Protein AF-A0A1C4YDF5-F1 (afdb_monomer)

Structure (mmCIF, N/CA/C/O backbone):
data_AF-A0A1C4YDF5-F1
#
_entry.id   AF-A0A1C4YDF5-F1
#
loop_
_atom_site.group_PDB
_atom_site.id
_atom_site.type_symbol
_atom_site.label_atom_id
_atom_site.label_alt_id
_atom_site.label_comp_id
_atom_site.label_asym_id
_atom_site.label_entity_id
_atom_site.label_seq_id
_atom_site.pdbx_PDB_ins_code
_atom_site.Cartn_x
_atom_site.Cartn_y
_atom_site.Cartn_z
_atom_site.occupancy
_atom_site.B_iso_or_equiv
_atom_site.auth_seq_id
_atom_site.auth_comp_id
_atom_site.auth_asym_id
_atom_site.auth_atom_id
_atom_site.pdbx_PDB_model_num
ATOM 1 N N . MET A 1 1 ? 29.607 13.041 -33.790 1.00 23.67 1 MET A N 1
ATOM 2 C CA . MET A 1 1 ? 29.454 12.129 -32.638 1.00 23.67 1 MET A CA 1
ATOM 3 C C . MET A 1 1 ? 28.763 12.939 -31.550 1.00 23.67 1 MET A C 1
ATOM 5 O O . MET A 1 1 ? 29.428 13.626 -30.790 1.00 23.67 1 MET A O 1
ATOM 9 N N . LEU A 1 2 ? 27.432 13.023 -31.622 1.00 21.39 2 LEU A N 1
ATOM 10 C CA . LEU A 1 2 ? 26.616 13.839 -30.722 1.00 21.39 2 LEU A CA 1
ATOM 11 C C . LEU A 1 2 ? 26.157 12.954 -29.564 1.00 21.39 2 LEU A C 1
ATOM 13 O O . LEU A 1 2 ? 25.628 11.868 -29.788 1.00 21.39 2 LEU A O 1
ATOM 17 N N . PHE A 1 3 ? 26.431 13.405 -28.345 1.00 20.92 3 PHE A N 1
ATOM 18 C CA . PHE A 1 3 ? 26.026 12.752 -27.109 1.00 20.92 3 PHE A CA 1
ATOM 19 C C . PHE A 1 3 ? 24.496 12.752 -27.009 1.00 20.92 3 PHE A C 1
ATOM 21 O O . PHE A 1 3 ? 23.880 13.784 -26.763 1.00 20.92 3 PHE A O 1
ATOM 28 N N . ILE A 1 4 ? 23.891 11.581 -27.201 1.00 26.41 4 ILE A N 1
ATOM 29 C CA . ILE A 1 4 ? 22.473 11.313 -26.945 1.00 26.41 4 ILE A CA 1
ATOM 30 C C . ILE A 1 4 ? 22.330 11.129 -25.428 1.00 26.41 4 ILE A C 1
ATOM 32 O O . ILE A 1 4 ? 22.376 10.014 -24.916 1.00 26.41 4 ILE A O 1
ATOM 36 N N . ALA A 1 5 ? 22.284 12.237 -24.690 1.00 25.72 5 ALA A N 1
ATOM 37 C CA . ALA A 1 5 ? 22.152 12.237 -23.230 1.00 25.72 5 ALA A CA 1
ATOM 38 C C . ALA A 1 5 ? 20.759 12.673 -22.738 1.00 25.72 5 ALA A C 1
ATOM 40 O O . ALA A 1 5 ? 20.496 12.599 -21.543 1.00 25.72 5 ALA A O 1
ATOM 41 N N . GLU A 1 6 ? 19.841 13.064 -23.626 1.00 30.70 6 GLU A N 1
ATOM 42 C CA . GLU A 1 6 ? 18.557 13.671 -23.231 1.00 30.70 6 GLU A CA 1
ATOM 43 C C . GLU A 1 6 ? 17.321 12.965 -23.808 1.00 30.70 6 GLU A C 1
ATOM 45 O O . GLU A 1 6 ? 16.251 13.552 -23.923 1.00 30.70 6 GLU A O 1
ATOM 50 N N . ASP A 1 7 ? 17.420 11.662 -24.072 1.00 34.47 7 ASP A N 1
ATOM 51 C CA . ASP A 1 7 ? 16.287 10.798 -24.456 1.00 34.47 7 ASP A CA 1
ATOM 52 C C . ASP A 1 7 ? 15.447 10.341 -23.232 1.00 34.47 7 ASP A C 1
ATOM 54 O O . ASP A 1 7 ? 14.872 9.255 -23.188 1.00 34.47 7 ASP A O 1
ATOM 58 N N . LYS A 1 8 ? 15.452 11.147 -22.157 1.00 38.28 8 LYS A N 1
ATOM 59 C CA . LYS A 1 8 ? 14.934 10.802 -20.816 1.00 38.28 8 LYS A CA 1
ATOM 60 C C . LYS A 1 8 ? 13.944 11.815 -20.236 1.00 38.28 8 LYS A C 1
ATOM 62 O O . LYS A 1 8 ? 13.598 11.718 -19.060 1.00 38.28 8 LYS A O 1
ATOM 67 N N . ALA A 1 9 ? 13.470 12.780 -21.018 1.00 39.50 9 ALA A N 1
ATOM 68 C CA . ALA A 1 9 ? 12.434 13.700 -20.556 1.00 39.50 9 ALA A CA 1
ATOM 69 C C . ALA A 1 9 ? 11.047 13.032 -20.634 1.00 39.50 9 ALA A C 1
ATOM 71 O O . ALA A 1 9 ? 10.232 13.333 -21.502 1.00 39.50 9 ALA A O 1
ATOM 72 N N . THR A 1 10 ? 10.770 12.091 -19.731 1.00 38.81 10 THR A N 1
ATOM 73 C CA . THR A 1 10 ? 9.391 11.702 -19.408 1.00 38.81 10 THR A CA 1
ATOM 74 C C . THR A 1 10 ? 8.767 12.821 -18.583 1.00 38.81 10 THR A C 1
ATOM 76 O O . THR A 1 10 ? 9.170 13.036 -17.438 1.00 38.81 10 THR A O 1
ATOM 79 N N . TYR A 1 11 ? 7.802 13.545 -19.152 1.00 45.03 11 TYR A N 1
ATOM 80 C CA . TYR A 1 11 ? 7.048 14.553 -18.408 1.00 45.03 11 TYR A CA 1
ATOM 81 C C . TYR A 1 11 ? 6.117 13.881 -17.386 1.00 45.03 11 TYR A C 1
ATOM 83 O O . TYR A 1 11 ? 5.559 12.813 -17.675 1.00 45.03 11 TYR A O 1
ATOM 91 N N . PRO A 1 12 ? 5.919 14.474 -16.194 1.00 37.88 12 PRO A N 1
ATOM 92 C CA . PRO A 1 12 ? 5.052 13.900 -15.171 1.00 37.88 12 PRO A CA 1
ATOM 93 C C . PRO A 1 12 ? 3.632 13.705 -15.724 1.00 37.88 12 PRO A C 1
ATOM 95 O O . PRO A 1 12 ? 2.969 14.665 -16.099 1.00 37.88 12 PRO A O 1
ATOM 98 N N . GLY A 1 13 ? 3.168 12.454 -15.800 1.00 44.38 13 GLY A N 1
ATOM 99 C CA . GLY A 1 13 ? 1.798 12.120 -16.210 1.00 44.38 13 GLY A CA 1
ATOM 100 C C . GLY A 1 13 ? 1.552 11.881 -17.708 1.00 44.38 13 GLY A C 1
ATOM 101 O O . GLY A 1 13 ? 0.396 11.652 -18.071 1.00 44.38 13 GLY A O 1
ATOM 102 N N . GLY A 1 14 ? 2.587 11.893 -18.563 1.00 44.84 14 GLY A N 1
ATOM 103 C CA . GLY A 1 14 ? 2.447 11.594 -20.003 1.00 44.84 14 GLY A CA 1
ATOM 104 C C . GLY A 1 14 ? 1.709 12.680 -20.798 1.00 44.84 14 GLY A C 1
ATOM 105 O O . GLY A 1 14 ? 1.047 12.401 -21.799 1.00 44.84 14 GLY A O 1
ATOM 106 N N . GLN A 1 15 ? 1.756 13.921 -20.313 1.00 45.47 15 GLN A N 1
ATOM 107 C CA . GLN A 1 15 ? 1.125 15.069 -20.953 1.00 45.47 15 GLN A CA 1
ATOM 108 C C . GLN A 1 15 ? 2.183 15.840 -21.751 1.00 45.47 15 GLN A C 1
ATOM 110 O O . GLN A 1 15 ? 3.243 16.170 -21.219 1.00 45.47 15 GLN A O 1
ATOM 115 N N . ILE A 1 16 ? 1.909 16.103 -23.032 1.00 50.12 16 ILE A N 1
ATOM 116 C CA . ILE A 1 16 ? 2.731 17.012 -23.842 1.00 50.12 16 ILE A CA 1
ATOM 117 C C . ILE A 1 16 ? 2.597 18.414 -23.213 1.00 50.12 16 ILE A C 1
ATOM 119 O O . ILE A 1 16 ? 1.468 18.794 -22.887 1.00 50.12 16 ILE A O 1
ATOM 123 N N . PRO A 1 17 ? 3.694 19.170 -23.000 1.00 47.12 17 PRO A N 1
ATOM 124 C CA . PRO A 1 17 ? 3.621 20.543 -22.489 1.00 47.12 17 PRO A CA 1
ATOM 125 C C . PRO A 1 17 ? 2.666 21.386 -23.335 1.00 47.12 17 PRO A C 1
ATOM 127 O O . PRO A 1 17 ? 2.652 21.203 -24.547 1.00 47.12 17 PRO A O 1
ATOM 130 N N . ASN A 1 18 ? 1.887 22.291 -22.732 1.00 46.28 18 ASN A N 1
ATOM 131 C CA . ASN A 1 18 ? 0.975 23.152 -23.491 1.00 46.28 18 ASN A CA 1
ATOM 132 C C . ASN A 1 18 ? 1.777 24.040 -24.459 1.00 46.28 18 ASN A C 1
ATOM 134 O O . ASN A 1 18 ? 2.458 24.964 -24.019 1.00 46.28 18 ASN A O 1
ATOM 138 N N . LEU A 1 19 ? 1.714 23.748 -25.761 1.00 48.97 19 LEU A N 1
ATOM 139 C CA . LEU A 1 19 ? 2.501 24.441 -26.785 1.00 48.97 19 LEU A CA 1
ATOM 140 C C . LEU A 1 19 ? 1.848 25.753 -27.249 1.00 48.97 19 LEU A C 1
ATOM 142 O O . LEU A 1 19 ? 2.475 26.488 -28.005 1.00 48.97 19 LEU A O 1
ATOM 146 N N . GLU A 1 20 ? 0.616 26.054 -26.814 1.00 40.94 20 GLU A N 1
ATOM 147 C CA . GLU A 1 20 ? -0.044 27.347 -27.078 1.00 40.94 20 GLU A CA 1
ATOM 148 C C . GLU A 1 20 ? 0.524 28.492 -26.220 1.00 40.94 20 GLU A C 1
ATOM 150 O O . GLU A 1 20 ? 0.539 29.631 -26.680 1.00 40.94 20 GLU A O 1
ATOM 155 N N . ASP A 1 21 ? 1.019 28.205 -25.009 1.00 39.25 21 ASP A N 1
ATOM 156 C CA . ASP A 1 21 ? 1.437 29.231 -24.034 1.00 39.25 21 ASP A CA 1
ATOM 157 C C . ASP A 1 21 ? 2.969 29.371 -23.890 1.00 39.25 21 ASP A C 1
ATOM 159 O O . ASP A 1 21 ? 3.448 30.271 -23.197 1.00 39.25 21 ASP A O 1
ATOM 163 N N . ASP A 1 22 ? 3.752 28.491 -24.530 1.00 44.66 22 ASP A N 1
ATOM 164 C CA . ASP A 1 22 ? 5.218 28.449 -24.430 1.00 44.66 22 ASP A CA 1
ATOM 165 C C . ASP A 1 22 ? 5.874 28.484 -25.825 1.00 44.66 22 ASP A C 1
ATOM 167 O O . ASP A 1 22 ? 6.280 27.464 -26.389 1.00 44.66 22 ASP A O 1
ATOM 171 N N . GLU A 1 23 ? 5.989 29.695 -26.389 1.00 41.34 23 GLU A N 1
ATOM 172 C CA . GLU A 1 23 ? 6.635 29.962 -27.690 1.00 41.34 23 GLU A CA 1
ATOM 173 C C . GLU A 1 23 ? 8.076 29.428 -27.766 1.00 41.34 23 GLU A C 1
ATOM 175 O O . GLU A 1 23 ? 8.555 29.071 -28.847 1.00 41.34 23 GLU A O 1
ATOM 180 N N . LYS A 1 24 ? 8.775 29.344 -26.626 1.00 42.44 24 LYS A N 1
ATOM 181 C CA . LYS A 1 24 ? 10.149 28.841 -26.564 1.00 42.44 24 LYS A CA 1
ATOM 182 C C . LYS A 1 24 ? 10.180 27.317 -26.672 1.00 42.44 24 LYS A C 1
ATOM 184 O O . LYS A 1 24 ? 10.974 26.787 -27.448 1.00 42.44 24 LYS A O 1
ATOM 189 N N . ALA A 1 25 ? 9.286 26.622 -25.968 1.00 45.84 25 ALA A N 1
ATOM 190 C CA . ALA A 1 25 ? 9.118 25.179 -26.117 1.00 45.84 25 ALA A CA 1
ATOM 191 C C . ALA A 1 25 ? 8.653 24.810 -27.535 1.00 45.84 25 ALA A C 1
ATOM 193 O O . ALA A 1 25 ? 9.167 23.853 -28.110 1.00 45.84 25 ALA A O 1
ATOM 194 N N . TYR A 1 26 ? 7.749 25.593 -28.132 1.00 45.00 26 TYR A N 1
ATOM 195 C CA . TYR A 1 26 ? 7.309 25.405 -29.517 1.00 45.00 26 TYR A CA 1
ATOM 196 C C . TYR A 1 26 ? 8.469 25.518 -30.520 1.00 45.00 26 TYR A C 1
ATOM 198 O O . TYR A 1 26 ? 8.618 24.640 -31.368 1.00 45.00 26 TYR A O 1
ATOM 206 N N . GLY A 1 27 ? 9.319 26.546 -30.401 1.00 49.50 27 GLY A N 1
ATOM 207 C CA . GLY A 1 27 ? 10.480 26.733 -31.280 1.00 49.50 27 GLY A CA 1
ATOM 208 C C . GLY A 1 27 ? 11.521 25.614 -31.165 1.00 49.50 27 GLY A C 1
ATOM 209 O O . GLY A 1 27 ? 11.955 25.070 -32.179 1.00 49.50 27 GLY A O 1
ATOM 210 N N . GLU A 1 28 ? 11.869 25.212 -29.939 1.00 51.78 28 GLU A N 1
ATOM 211 C CA . GLU A 1 28 ? 12.832 24.127 -29.689 1.00 51.78 28 GLU A CA 1
ATOM 212 C C . GLU A 1 28 ? 12.304 22.762 -30.149 1.00 51.78 28 GLU A C 1
ATOM 214 O O . GLU A 1 28 ? 13.061 21.922 -30.638 1.00 51.78 28 GLU A O 1
ATOM 219 N N . ILE A 1 29 ? 10.999 22.525 -30.004 1.00 51.38 29 ILE A N 1
ATOM 220 C CA . ILE A 1 29 ? 10.354 21.308 -30.487 1.00 51.38 29 ILE A CA 1
ATOM 221 C C . ILE A 1 29 ? 10.318 21.320 -32.013 1.00 51.38 29 ILE A C 1
ATOM 223 O O . ILE A 1 29 ? 10.801 20.362 -32.606 1.00 51.38 29 ILE A O 1
ATOM 227 N N . ALA A 1 30 ? 9.843 22.394 -32.650 1.00 52.16 30 ALA A N 1
ATOM 228 C CA . ALA A 1 30 ? 9.792 22.512 -34.106 1.00 52.16 30 ALA A CA 1
ATOM 229 C C . ALA A 1 30 ? 11.156 22.213 -34.750 1.00 52.16 30 ALA A C 1
ATOM 231 O O . ALA A 1 30 ? 11.230 21.340 -35.608 1.00 52.16 30 ALA A O 1
ATOM 232 N N . GLU A 1 31 ? 12.243 22.808 -34.249 1.00 56.94 31 GLU A N 1
ATOM 233 C CA . GLU A 1 31 ? 13.607 22.587 -34.756 1.00 56.94 31 GLU A CA 1
ATOM 234 C C . GLU A 1 31 ? 14.091 21.127 -34.573 1.00 56.94 31 GLU A C 1
ATOM 236 O O . GLU A 1 31 ? 14.818 20.582 -35.408 1.00 56.94 31 GLU A O 1
ATOM 241 N N . ARG A 1 32 ? 13.651 20.441 -33.506 1.00 52.97 32 ARG A N 1
ATOM 242 C CA . ARG A 1 32 ? 14.008 19.038 -33.214 1.00 52.97 32 ARG A CA 1
ATOM 243 C C . ARG A 1 32 ? 13.262 18.033 -34.091 1.00 52.97 32 ARG A C 1
ATOM 245 O O . ARG A 1 32 ? 13.872 17.063 -34.546 1.00 52.97 32 ARG A O 1
ATOM 252 N N . ILE A 1 33 ? 11.964 18.234 -34.328 1.00 50.12 33 ILE A N 1
ATOM 253 C CA . ILE A 1 33 ? 11.142 17.308 -35.128 1.00 50.12 33 ILE A CA 1
ATOM 254 C C . ILE A 1 33 ? 11.173 17.596 -36.627 1.00 50.12 33 ILE A C 1
ATOM 256 O O . ILE A 1 33 ? 10.950 16.671 -37.401 1.00 50.12 33 ILE A O 1
ATOM 260 N N . GLU A 1 34 ? 11.514 18.808 -37.061 1.00 55.22 34 GLU A N 1
ATOM 261 C CA . GLU A 1 34 ? 11.611 19.171 -38.484 1.00 55.22 34 GLU A CA 1
ATOM 262 C C . GLU A 1 34 ? 12.577 18.256 -39.259 1.00 55.22 34 GLU A C 1
ATOM 264 O O . GLU A 1 34 ? 12.317 17.881 -40.398 1.00 55.22 34 GLU A O 1
ATOM 269 N N . THR A 1 35 ? 13.646 17.781 -38.610 1.00 52.78 35 THR A N 1
ATOM 270 C CA . THR A 1 35 ? 14.599 16.829 -39.215 1.00 52.78 35 THR A CA 1
ATOM 271 C C . THR A 1 35 ? 14.078 15.390 -39.325 1.00 52.78 35 THR A C 1
ATOM 273 O O . THR A 1 35 ? 14.635 14.587 -40.077 1.00 52.78 35 THR A O 1
ATOM 276 N N . LEU A 1 36 ? 13.026 15.058 -38.572 1.00 47.00 36 LEU A N 1
ATOM 277 C CA . LEU A 1 36 ? 12.420 13.727 -38.478 1.00 47.00 36 LEU A CA 1
ATOM 278 C C . LEU A 1 36 ? 11.111 13.623 -39.272 1.00 47.00 36 LEU A C 1
ATOM 280 O O . LEU A 1 36 ? 10.619 12.516 -39.508 1.00 47.00 36 LEU A O 1
ATOM 284 N N . LEU A 1 37 ? 10.544 14.759 -39.679 1.00 51.50 37 LEU A N 1
ATOM 285 C CA . LEU A 1 37 ? 9.291 14.835 -40.413 1.00 51.50 37 LEU A CA 1
ATOM 286 C C . LEU A 1 37 ? 9.533 14.749 -41.931 1.00 51.50 37 LEU A C 1
ATOM 288 O O . LEU A 1 37 ? 10.542 15.240 -42.443 1.00 51.50 37 LEU A O 1
ATOM 292 N N . PRO A 1 38 ? 8.631 14.103 -42.692 1.00 50.50 38 PRO A N 1
ATOM 293 C CA . PRO A 1 38 ? 8.707 14.114 -44.146 1.00 50.50 38 PRO A CA 1
ATOM 294 C C . PRO A 1 38 ? 8.577 15.545 -44.675 1.00 50.50 38 PRO A C 1
ATOM 296 O O . PRO A 1 38 ? 7.672 16.270 -44.257 1.00 50.50 38 PRO A O 1
ATOM 299 N N . LYS A 1 39 ? 9.426 15.915 -45.643 1.00 50.38 39 LYS A N 1
ATOM 300 C CA . LYS A 1 39 ? 9.344 17.226 -46.300 1.00 50.38 39 LYS A CA 1
ATOM 301 C C . LYS A 1 39 ? 7.941 17.492 -46.851 1.00 50.38 39 LYS A C 1
ATOM 303 O O . LYS A 1 39 ? 7.447 16.696 -47.647 1.00 50.38 39 LYS A O 1
ATOM 308 N N . GLY A 1 40 ? 7.335 18.612 -46.463 1.00 53.16 40 GLY A N 1
ATOM 309 C CA . GLY A 1 40 ? 5.990 19.042 -46.863 1.00 53.16 40 GLY A CA 1
ATOM 310 C C . GLY A 1 40 ? 4.857 18.650 -45.903 1.00 53.16 40 GLY A C 1
ATOM 311 O O . GLY A 1 40 ? 3.706 18.973 -46.186 1.00 53.16 40 GLY A O 1
ATOM 312 N N . PHE A 1 41 ? 5.152 17.973 -44.789 1.00 50.81 41 PHE A N 1
ATOM 313 C CA . PHE A 1 41 ? 4.171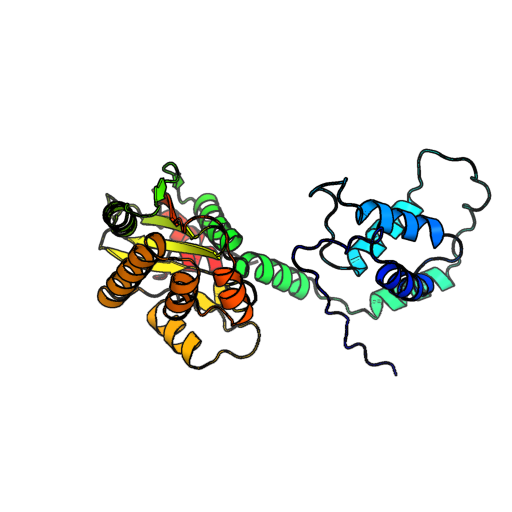 17.567 -43.766 1.00 50.81 41 PHE A CA 1
ATOM 314 C C . PHE A 1 41 ? 4.447 18.178 -42.387 1.00 50.81 41 PHE A C 1
ATOM 316 O O . PHE A 1 41 ? 3.746 17.874 -41.418 1.00 50.81 41 PHE A O 1
ATOM 323 N N . GLU A 1 42 ? 5.455 19.042 -42.290 1.00 59.12 42 GLU A N 1
ATOM 324 C CA . GLU A 1 42 ? 5.921 19.623 -41.037 1.00 59.12 42 GLU A CA 1
ATOM 325 C C . GLU A 1 42 ? 4.819 20.459 -40.379 1.00 59.12 42 GLU A C 1
ATOM 327 O O . GLU A 1 42 ? 4.546 20.283 -39.196 1.00 59.12 42 GLU A O 1
ATOM 332 N N . GLY A 1 43 ? 4.106 21.279 -41.158 1.00 51.94 43 GLY A N 1
ATOM 333 C CA . GLY A 1 43 ? 3.007 22.109 -40.652 1.00 51.94 43 GLY A CA 1
ATOM 334 C C . GLY A 1 43 ? 1.818 21.307 -40.107 1.00 51.94 43 GLY A C 1
ATOM 335 O O . GLY A 1 43 ? 1.282 21.646 -39.053 1.00 51.94 43 GLY A O 1
ATOM 336 N N . ASP A 1 44 ? 1.441 20.214 -40.775 1.00 56.78 44 ASP A N 1
ATOM 337 C CA . ASP A 1 44 ? 0.274 19.400 -40.404 1.00 56.78 44 ASP A CA 1
ATOM 338 C C . ASP A 1 44 ? 0.542 18.561 -39.144 1.00 56.78 44 ASP A C 1
ATOM 340 O O . ASP A 1 44 ? -0.300 18.476 -38.246 1.00 56.78 44 ASP A O 1
ATOM 344 N N . ALA A 1 45 ? 1.733 17.959 -39.043 1.00 58.34 45 ALA A N 1
ATOM 345 C CA . ALA A 1 45 ? 2.127 17.190 -37.866 1.00 58.34 45 ALA A CA 1
ATOM 346 C C . ALA A 1 45 ? 2.330 18.100 -36.643 1.00 58.34 45 ALA A C 1
ATOM 348 O O . ALA A 1 45 ? 1.870 17.773 -35.547 1.00 58.34 45 ALA A O 1
ATOM 349 N N . LEU A 1 46 ? 2.961 19.263 -36.834 1.00 58.62 46 LEU A N 1
ATOM 350 C CA . LEU A 1 46 ? 3.198 20.237 -35.771 1.00 58.62 46 LEU A CA 1
ATOM 351 C C . LEU A 1 46 ? 1.885 20.868 -35.280 1.00 58.62 46 LEU A C 1
ATOM 353 O O . LEU A 1 46 ? 1.646 20.919 -34.075 1.00 58.62 46 LEU A O 1
ATOM 357 N N . GLY A 1 47 ? 0.983 21.253 -36.189 1.00 54.25 47 GLY A N 1
ATOM 358 C CA . GLY A 1 47 ? -0.340 21.778 -35.834 1.00 54.25 47 GLY A CA 1
ATOM 359 C C . GLY A 1 47 ? -1.194 20.771 -35.057 1.00 54.25 47 GLY A C 1
ATOM 360 O O . GLY A 1 47 ? -1.923 21.139 -34.131 1.00 54.25 47 GLY A O 1
ATOM 361 N N . GLN A 1 48 ? -1.058 19.477 -35.362 1.00 61.41 48 GLN A N 1
ATOM 362 C CA . GLN A 1 48 ? -1.763 18.428 -34.632 1.00 61.41 48 GLN A CA 1
ATOM 363 C C . GLN A 1 48 ? -1.183 18.189 -33.231 1.00 61.41 48 GLN A C 1
ATOM 365 O O . GLN A 1 48 ? -1.944 17.953 -32.290 1.00 61.41 48 GLN A O 1
ATOM 370 N N . LEU A 1 49 ? 0.138 18.293 -33.077 1.00 59.84 49 LEU A N 1
ATOM 371 C CA . LEU A 1 49 ? 0.810 18.232 -31.778 1.00 59.84 49 LEU A CA 1
ATOM 372 C C . LEU A 1 49 ? 0.415 19.413 -30.886 1.00 59.84 49 LEU A C 1
ATOM 374 O O . LEU A 1 49 ? 0.098 19.195 -29.719 1.00 59.84 49 LEU A O 1
ATOM 378 N N . VAL A 1 50 ? 0.324 20.626 -31.442 1.00 54.66 50 VAL A N 1
ATOM 379 C CA . VAL A 1 50 ? -0.216 21.803 -30.734 1.00 54.66 50 VAL A CA 1
ATOM 380 C C . VAL A 1 50 ? -1.661 21.550 -30.305 1.00 54.66 50 VAL A C 1
ATOM 382 O O . VAL A 1 50 ? -2.000 21.707 -29.134 1.00 54.66 50 VAL A O 1
ATOM 385 N N . THR A 1 51 ? -2.492 21.039 -31.215 1.00 54.12 51 THR A N 1
ATOM 386 C CA . THR A 1 51 ? -3.896 20.708 -30.931 1.00 54.12 51 THR A CA 1
ATOM 387 C C . THR A 1 51 ? -4.035 19.679 -29.801 1.00 54.12 51 THR A C 1
ATOM 389 O O . THR A 1 51 ? -4.919 19.815 -28.962 1.00 54.12 51 THR A O 1
ATOM 392 N N . TRP A 1 52 ? -3.178 18.655 -29.740 1.00 58.25 52 TRP A N 1
ATOM 393 C CA . TRP A 1 52 ? -3.198 17.649 -28.666 1.00 58.25 52 TRP A CA 1
ATOM 394 C C . TRP A 1 52 ? -2.554 18.120 -27.363 1.00 58.25 52 TRP A C 1
ATOM 396 O O . TRP A 1 52 ? -2.884 17.592 -26.303 1.00 58.25 52 TRP A O 1
ATOM 406 N N . SER A 1 53 ? -1.665 19.110 -27.435 1.00 50.22 53 SER A N 1
ATOM 407 C CA . SER A 1 53 ? -1.098 19.768 -26.259 1.00 50.22 53 SER A CA 1
ATOM 408 C C . SER A 1 53 ? -2.078 20.732 -25.583 1.00 50.22 53 SER A C 1
ATOM 410 O O . SER A 1 53 ? -1.976 20.967 -24.379 1.00 50.22 53 SER A O 1
ATOM 412 N N . ALA A 1 54 ? -3.072 21.234 -26.328 1.00 43.81 54 ALA A N 1
ATOM 413 C CA . ALA A 1 54 ? -4.127 22.072 -25.784 1.00 43.81 54 ALA A CA 1
ATOM 414 C C . ALA A 1 54 ? -5.024 21.253 -24.837 1.00 43.81 54 ALA A C 1
ATOM 416 O O . ALA A 1 54 ? -5.598 20.220 -25.194 1.00 43.81 54 ALA A O 1
ATOM 417 N N . THR A 1 55 ? -5.201 21.760 -23.617 1.00 43.19 55 THR A N 1
ATOM 418 C CA . THR A 1 55 ? -5.908 21.152 -22.468 1.00 43.19 55 THR A CA 1
ATOM 419 C C . THR A 1 55 ? -7.385 20.781 -22.705 1.00 43.19 55 THR A C 1
ATOM 421 O O . THR A 1 55 ? -8.043 20.246 -21.812 1.00 43.19 55 THR A O 1
ATOM 424 N N . ARG A 1 56 ? -7.924 21.007 -23.909 1.00 37.56 56 ARG A N 1
ATOM 425 C CA . ARG A 1 56 ? -9.323 20.758 -24.288 1.00 37.56 56 ARG A CA 1
ATOM 426 C C . ARG A 1 56 ? -9.678 19.304 -24.614 1.00 37.56 56 ARG A C 1
ATOM 428 O O . ARG A 1 56 ? -10.867 19.000 -24.645 1.00 37.56 56 ARG A O 1
ATOM 435 N N . PHE A 1 57 ? -8.713 18.413 -24.855 1.00 39.38 57 PHE A N 1
ATOM 436 C CA . PHE A 1 57 ? -9.010 17.042 -25.315 1.00 39.38 57 PHE A CA 1
ATOM 437 C C . PHE A 1 57 ? -9.112 15.973 -24.211 1.00 39.38 57 PHE A C 1
ATOM 439 O O . PHE A 1 57 ? -9.499 14.841 -24.510 1.00 39.38 57 PHE A O 1
ATOM 446 N N . GLY A 1 58 ? -8.847 16.320 -22.945 1.00 45.31 58 GLY A N 1
ATOM 447 C CA . GLY A 1 58 ? -8.959 15.394 -21.809 1.00 45.31 58 GLY A CA 1
ATOM 448 C C . GLY A 1 58 ? -8.073 14.138 -21.919 1.00 45.31 58 GLY A C 1
ATOM 449 O O . GLY A 1 58 ? -7.245 14.004 -22.817 1.00 45.31 58 GLY A O 1
ATOM 450 N N . ASP A 1 59 ? -8.252 13.186 -20.997 1.00 43.78 59 ASP A N 1
ATOM 451 C CA . ASP A 1 59 ? -7.375 12.012 -20.791 1.00 43.78 59 ASP A CA 1
ATOM 452 C C . ASP A 1 59 ? -7.258 11.031 -21.975 1.00 43.78 59 ASP A C 1
ATOM 454 O O . ASP A 1 59 ? -6.448 10.106 -21.941 1.00 43.78 59 ASP A O 1
ATOM 458 N N . ALA A 1 60 ? -8.027 11.225 -23.047 1.00 42.94 60 ALA A N 1
ATOM 459 C CA . ALA A 1 60 ? -8.097 10.310 -24.184 1.00 42.94 60 ALA A CA 1
ATOM 460 C C . ALA A 1 60 ? -6.916 10.418 -25.176 1.00 42.94 60 ALA A C 1
ATOM 462 O O . ALA A 1 60 ? -6.831 9.609 -26.104 1.00 42.94 60 ALA A O 1
ATOM 463 N N . LYS A 1 61 ? -6.023 11.410 -25.026 1.00 51.03 61 LYS A N 1
ATOM 464 C CA . LYS A 1 61 ? -4.880 11.660 -25.932 1.00 51.03 61 LYS A CA 1
ATOM 465 C C . LYS A 1 61 ? -3.586 11.998 -25.178 1.00 51.03 61 LYS A C 1
ATOM 467 O O . LYS A 1 61 ? -2.921 12.983 -25.479 1.00 51.03 61 LYS A O 1
ATOM 472 N N . ARG A 1 62 ? -3.236 11.172 -24.186 1.00 52.88 62 ARG A N 1
ATOM 473 C CA . ARG A 1 62 ? -1.947 11.229 -23.473 1.00 52.88 62 ARG A CA 1
ATOM 474 C C . ARG A 1 62 ? -0.897 10.368 -24.178 1.00 52.88 62 ARG A C 1
ATOM 476 O O . ARG A 1 62 ? -1.216 9.276 -24.644 1.00 52.88 62 ARG A O 1
ATOM 483 N N . PHE A 1 63 ? 0.341 10.854 -24.235 1.00 52.44 63 PHE A N 1
ATOM 484 C CA . PHE A 1 63 ? 1.462 10.165 -24.873 1.00 52.44 63 PHE A CA 1
ATOM 485 C C . PHE A 1 63 ? 2.609 10.035 -23.877 1.00 52.44 63 PHE A C 1
ATOM 487 O O . PHE A 1 63 ? 3.098 11.019 -23.329 1.00 52.44 63 PHE A O 1
ATOM 494 N N . ASP A 1 64 ? 3.040 8.800 -23.643 1.00 46.00 64 ASP A N 1
ATOM 495 C CA . ASP A 1 64 ? 4.033 8.489 -22.615 1.00 46.00 64 ASP A CA 1
ATOM 496 C C . ASP A 1 64 ? 5.437 9.018 -22.946 1.00 46.00 64 ASP A C 1
ATOM 498 O O . ASP A 1 64 ? 6.244 9.234 -22.040 1.00 46.00 64 ASP A O 1
ATOM 502 N N . THR A 1 65 ? 5.733 9.242 -24.230 1.00 47.44 65 THR A N 1
ATOM 503 C CA . THR A 1 65 ? 6.979 9.856 -24.698 1.00 47.44 65 THR A CA 1
ATOM 504 C C . THR A 1 65 ? 6.726 10.807 -25.863 1.00 47.44 65 THR A C 1
ATOM 506 O O . THR A 1 65 ? 5.729 10.690 -26.582 1.00 47.44 65 THR A O 1
ATOM 509 N N . TRP A 1 66 ? 7.669 11.725 -26.093 1.00 51.47 66 TRP A N 1
ATOM 510 C CA . TRP A 1 66 ? 7.635 12.597 -27.268 1.00 51.47 66 TRP A CA 1
ATOM 511 C C . TRP A 1 66 ? 7.630 11.769 -28.559 1.00 51.47 66 TRP A C 1
ATOM 513 O O . TRP A 1 66 ? 6.816 12.002 -29.441 1.00 51.47 66 TRP A O 1
ATOM 523 N N . VAL A 1 67 ? 8.456 10.728 -28.645 1.00 50.69 67 VAL A N 1
ATOM 524 C CA . VAL A 1 67 ? 8.530 9.853 -29.825 1.00 50.69 67 VAL A CA 1
ATOM 525 C C . VAL A 1 67 ? 7.172 9.221 -30.161 1.00 50.69 67 VAL A C 1
ATOM 527 O O . VAL A 1 67 ? 6.793 9.181 -31.332 1.00 50.69 67 VAL A O 1
ATOM 530 N N . ASP A 1 68 ? 6.401 8.805 -29.154 1.00 52.81 68 ASP A N 1
ATOM 531 C CA . ASP A 1 68 ? 5.053 8.254 -29.349 1.00 52.81 68 ASP A CA 1
ATOM 532 C C . ASP A 1 68 ? 4.064 9.310 -29.856 1.00 52.81 68 ASP A C 1
ATOM 534 O O . ASP A 1 68 ? 3.251 9.027 -30.741 1.00 52.81 68 ASP A O 1
ATOM 538 N N . ALA A 1 69 ? 4.171 10.542 -29.352 1.00 55.88 69 ALA A N 1
ATOM 539 C CA . ALA A 1 69 ? 3.392 11.674 -29.839 1.00 55.88 69 ALA A CA 1
ATOM 540 C C . ALA A 1 69 ? 3.727 12.015 -31.301 1.00 55.88 69 ALA A C 1
ATOM 542 O O . ALA A 1 69 ? 2.813 12.162 -32.112 1.00 55.88 69 ALA A O 1
ATOM 543 N N . VAL A 1 70 ? 5.016 12.072 -31.673 1.00 56.94 70 VAL A N 1
ATOM 544 C CA . VAL A 1 70 ? 5.449 12.312 -33.066 1.00 56.94 70 VAL A CA 1
ATOM 545 C C . VAL A 1 70 ? 4.952 11.202 -33.978 1.00 56.94 70 VAL A C 1
ATOM 547 O O . VAL A 1 70 ? 4.435 11.475 -35.060 1.00 56.94 70 VAL A O 1
ATOM 550 N N . LYS A 1 71 ? 5.078 9.944 -33.549 1.00 56.47 71 LYS A N 1
ATOM 551 C CA . LYS A 1 71 ? 4.633 8.781 -34.318 1.00 56.47 71 LYS A CA 1
ATOM 552 C C . LYS A 1 71 ? 3.128 8.832 -34.563 1.00 56.47 71 LYS A C 1
ATOM 554 O O . LYS A 1 71 ? 2.692 8.684 -35.701 1.00 56.47 71 LYS A O 1
ATOM 559 N N . ALA A 1 72 ? 2.345 9.132 -33.529 1.00 58.28 72 ALA A N 1
ATOM 560 C CA . ALA A 1 72 ? 0.903 9.291 -33.647 1.00 58.28 72 ALA A CA 1
ATOM 561 C C . ALA A 1 72 ? 0.509 10.486 -34.529 1.00 58.28 72 ALA A C 1
ATOM 563 O O . ALA A 1 72 ? -0.402 10.353 -35.343 1.00 58.28 72 ALA A O 1
ATOM 564 N N . ALA A 1 73 ? 1.198 11.626 -34.415 1.00 58.19 73 ALA A N 1
ATOM 565 C CA . ALA A 1 73 ? 0.943 12.818 -35.228 1.00 58.19 73 ALA A CA 1
ATOM 566 C C . ALA A 1 73 ? 1.294 12.585 -36.701 1.00 58.19 73 ALA A C 1
ATOM 568 O O . ALA A 1 73 ? 0.541 12.966 -37.594 1.00 58.19 73 ALA A O 1
ATOM 569 N N . THR A 1 74 ? 2.391 11.878 -36.959 1.00 54.56 74 THR A N 1
ATOM 570 C CA . THR A 1 74 ? 2.840 11.516 -38.308 1.00 54.56 74 THR A CA 1
ATOM 571 C C . THR A 1 74 ? 1.904 10.489 -38.941 1.00 54.56 74 THR A C 1
ATOM 573 O O . THR A 1 74 ? 1.527 10.628 -40.103 1.00 54.56 74 THR A O 1
ATOM 576 N N . ASP A 1 75 ? 1.463 9.481 -38.187 1.00 58.44 75 ASP A N 1
ATOM 577 C CA . ASP A 1 75 ? 0.480 8.502 -38.661 1.00 58.44 75 ASP A CA 1
ATOM 578 C C . ASP A 1 75 ? -0.902 9.130 -38.880 1.00 58.44 75 ASP A C 1
ATOM 580 O O . ASP A 1 75 ? -1.632 8.721 -39.786 1.00 58.44 75 ASP A O 1
ATOM 584 N N . TYR A 1 76 ? -1.256 10.146 -38.093 1.00 57.03 76 TYR A N 1
ATOM 585 C CA . TYR A 1 76 ? -2.463 10.944 -38.284 1.00 57.03 76 TYR A CA 1
ATOM 586 C C . TYR A 1 76 ? -2.373 11.812 -39.550 1.00 57.03 76 TYR A C 1
ATOM 588 O O . TYR A 1 76 ? -3.283 11.779 -40.379 1.00 57.03 76 TYR A O 1
ATOM 596 N N . ALA A 1 77 ? -1.245 12.495 -39.770 1.00 54.25 77 ALA A N 1
ATOM 597 C CA . ALA A 1 77 ? -0.973 13.259 -40.989 1.00 54.25 77 ALA A CA 1
ATOM 598 C C . ALA A 1 77 ? -0.966 12.368 -42.251 1.00 54.25 77 ALA A C 1
ATOM 600 O O . ALA A 1 77 ? -1.494 12.762 -43.291 1.00 54.25 77 ALA A O 1
ATOM 601 N N . ARG A 1 78 ? -0.457 11.129 -42.147 1.00 52.81 78 ARG A N 1
ATOM 602 C CA . ARG A 1 78 ? -0.471 10.107 -43.216 1.00 52.81 78 ARG A CA 1
ATOM 603 C C . ARG A 1 78 ? -1.866 9.579 -43.552 1.00 52.81 78 ARG A C 1
ATOM 605 O O . ARG A 1 78 ? -2.142 9.304 -44.715 1.00 52.81 78 ARG A O 1
ATOM 612 N N . LYS A 1 79 ? -2.732 9.390 -42.549 1.00 54.72 79 LYS A N 1
ATOM 613 C CA . LYS A 1 79 ? -4.089 8.834 -42.735 1.00 54.72 79 LYS A CA 1
ATOM 614 C C . LYS A 1 79 ? -5.098 9.857 -43.260 1.00 54.72 79 LYS A C 1
ATOM 616 O O . LYS A 1 79 ? -6.171 9.463 -43.707 1.00 54.72 79 LYS A O 1
ATOM 621 N N . GLY A 1 80 ? -4.713 11.133 -43.279 1.00 42.41 80 GLY A N 1
ATOM 622 C CA . GLY A 1 80 ? -5.447 12.219 -43.906 1.00 42.41 80 GLY A CA 1
ATOM 623 C C . GLY A 1 80 ? -6.589 12.754 -43.044 1.00 42.41 80 GLY A C 1
ATOM 624 O O . GLY A 1 80 ? -7.454 12.019 -42.573 1.00 42.41 80 GLY A O 1
ATOM 625 N N . PHE A 1 81 ? -6.630 14.079 -42.910 1.00 37.03 81 PHE A N 1
ATOM 626 C CA . PHE A 1 81 ? -7.850 14.809 -42.584 1.00 37.03 81 PHE A CA 1
ATOM 627 C C . PHE A 1 81 ? -8.940 14.444 -43.602 1.00 37.03 81 PHE A C 1
ATOM 629 O O . PHE A 1 81 ? -8.817 14.747 -44.792 1.00 37.03 81 PHE A O 1
ATOM 636 N N . ALA A 1 82 ? -10.038 13.849 -43.139 1.00 35.50 82 ALA A N 1
ATOM 637 C CA . ALA A 1 82 ? -11.304 13.929 -43.853 1.00 35.50 82 ALA A CA 1
ATOM 638 C C . ALA A 1 82 ? -11.846 15.360 -43.687 1.00 35.50 82 ALA A C 1
ATOM 640 O O . ALA A 1 82 ? -12.670 15.624 -42.818 1.00 35.50 82 ALA A O 1
ATOM 641 N N . GLY A 1 83 ? -11.331 16.300 -44.482 1.00 32.06 83 GLY A N 1
ATOM 642 C CA . GLY A 1 83 ? -11.884 17.651 -44.581 1.00 32.06 83 GLY A CA 1
ATOM 643 C C . GLY A 1 83 ? -10.849 18.725 -44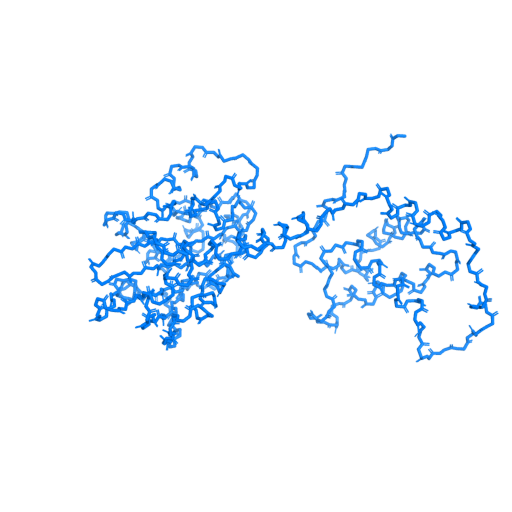.900 1.00 32.06 83 GLY A C 1
ATOM 644 O O . GLY A 1 83 ? -10.271 19.299 -43.987 1.00 32.06 83 GLY A O 1
ATOM 645 N N . GLY A 1 84 ? -10.659 19.035 -46.186 1.00 25.50 84 GLY A N 1
ATOM 646 C CA . GLY A 1 84 ? -9.977 20.258 -46.635 1.00 25.50 84 GLY A CA 1
ATOM 647 C C . GLY A 1 84 ? -9.217 20.097 -47.961 1.00 25.50 84 GLY A C 1
ATOM 648 O O . GLY A 1 84 ? -8.570 19.069 -48.141 1.00 25.50 84 GLY A O 1
ATOM 649 N N . PRO A 1 85 ? -9.304 21.046 -48.915 1.00 30.47 85 PRO A N 1
ATOM 650 C CA . PRO A 1 85 ? -9.089 20.771 -50.331 1.00 30.47 85 PRO A CA 1
ATOM 651 C C . PRO A 1 85 ? -7.663 21.106 -50.783 1.00 30.47 85 PRO A C 1
ATOM 653 O O . PRO A 1 85 ? -7.428 22.204 -51.267 1.00 30.47 85 PRO A O 1
ATOM 656 N N . ASP A 1 86 ? -6.731 20.156 -50.720 1.00 36.03 86 ASP A N 1
ATOM 657 C CA . ASP A 1 86 ? -5.701 20.088 -51.767 1.00 36.03 86 ASP A CA 1
ATOM 658 C C . ASP A 1 86 ? -5.083 18.689 -51.879 1.00 36.03 86 ASP A C 1
ATOM 660 O O . ASP A 1 86 ? -4.170 18.286 -51.161 1.00 36.03 86 ASP A O 1
ATOM 664 N N . GLN A 1 87 ? -5.658 17.895 -52.777 1.00 30.88 87 GLN A N 1
ATOM 665 C CA . GLN A 1 87 ? -5.402 16.461 -52.912 1.00 30.88 87 GLN A CA 1
ATOM 666 C C . GLN A 1 87 ? -4.312 16.147 -53.953 1.00 30.88 87 GLN A C 1
ATOM 668 O O . GLN A 1 87 ? -4.029 14.985 -54.212 1.00 30.88 87 GLN A O 1
ATOM 673 N N . ARG A 1 88 ? -3.685 17.160 -54.571 1.00 29.83 88 ARG A N 1
ATOM 674 C CA . ARG A 1 88 ? -2.782 16.962 -55.724 1.00 29.83 88 ARG A CA 1
ATOM 675 C C . ARG A 1 88 ? -1.282 16.958 -55.415 1.00 29.83 88 ARG A C 1
ATOM 677 O O . ARG A 1 88 ? -0.503 16.658 -56.312 1.00 29.83 88 ARG A O 1
ATOM 684 N N . GLN A 1 89 ? -0.871 17.202 -54.170 1.00 31.73 89 GLN A N 1
ATOM 685 C CA . GLN A 1 89 ? 0.529 17.033 -53.734 1.00 31.73 89 GLN A CA 1
ATOM 686 C C . GLN A 1 89 ? 0.791 15.724 -52.963 1.00 31.73 89 GLN A C 1
ATOM 688 O O . GLN A 1 89 ? 1.942 15.417 -52.671 1.00 31.73 89 GLN A O 1
ATOM 693 N N . ARG A 1 90 ? -0.248 14.930 -52.655 1.00 36.44 90 ARG A N 1
ATOM 694 C CA . ARG A 1 90 ? -0.154 13.766 -51.748 1.00 36.44 90 ARG A CA 1
ATOM 695 C C . ARG A 1 90 ? 0.179 12.423 -52.413 1.00 36.44 90 ARG A C 1
ATOM 697 O O . ARG A 1 90 ? 0.509 11.483 -51.700 1.00 36.44 90 ARG A O 1
ATOM 704 N N . ASP A 1 91 ? 0.195 12.348 -53.742 1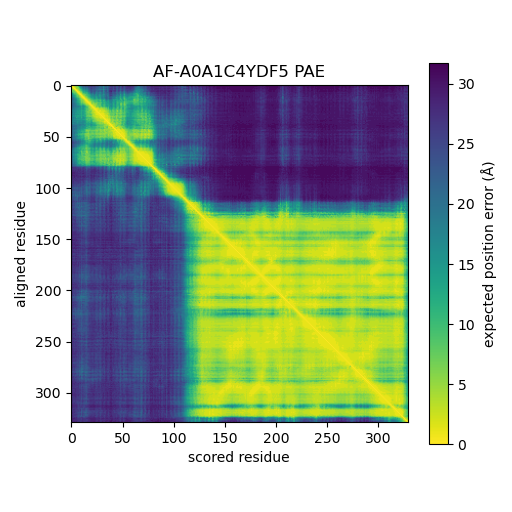.00 28.53 91 ASP A N 1
ATOM 705 C CA . ASP A 1 91 ? 0.446 11.097 -54.481 1.00 28.53 91 ASP A CA 1
ATOM 706 C C . ASP A 1 91 ? 1.886 10.965 -55.016 1.00 28.53 91 ASP A C 1
ATOM 708 O O . ASP A 1 91 ? 2.127 10.297 -56.023 1.00 28.53 91 ASP A O 1
ATOM 712 N N . GLN A 1 92 ? 2.882 11.570 -54.360 1.00 33.03 92 GLN A N 1
ATOM 713 C CA . GLN A 1 92 ? 4.269 11.155 -54.590 1.00 33.03 92 GLN A CA 1
ATOM 714 C C . GLN A 1 92 ? 4.610 10.007 -53.645 1.00 33.03 92 GLN A C 1
ATOM 716 O O . GLN A 1 92 ? 4.861 10.203 -52.458 1.00 33.03 92 GLN A O 1
ATOM 721 N N . ALA A 1 93 ? 4.606 8.792 -54.198 1.00 33.81 93 ALA A N 1
ATOM 722 C CA . ALA A 1 93 ? 5.152 7.616 -53.540 1.00 33.81 93 ALA A CA 1
ATOM 723 C C . ALA A 1 93 ? 6.567 7.940 -53.037 1.00 33.81 93 ALA A C 1
ATOM 725 O O . ALA A 1 93 ? 7.454 8.257 -53.833 1.00 33.81 93 ALA A O 1
ATOM 726 N N . LEU A 1 94 ? 6.756 7.900 -51.715 1.00 36.72 94 LEU A N 1
ATOM 727 C CA . LEU A 1 94 ? 8.070 8.045 -51.096 1.00 36.72 94 LEU A CA 1
ATOM 728 C C . LEU A 1 94 ? 9.019 7.023 -51.729 1.00 36.72 94 LEU A C 1
ATOM 730 O O . LEU A 1 94 ? 8.678 5.843 -51.841 1.00 36.72 94 LEU A O 1
ATOM 734 N N . ASP A 1 95 ? 10.187 7.485 -52.176 1.00 37.38 95 ASP A N 1
ATOM 735 C CA . ASP A 1 95 ? 11.140 6.611 -52.847 1.00 37.38 95 ASP A CA 1
ATOM 736 C C . ASP A 1 95 ? 11.658 5.507 -51.899 1.00 37.38 95 ASP A C 1
ATOM 738 O O . ASP A 1 95 ? 11.673 5.636 -50.668 1.00 37.38 95 ASP A O 1
ATOM 742 N N . GLY A 1 96 ? 12.097 4.391 -52.484 1.00 36.06 96 GLY A N 1
ATOM 743 C CA . GLY A 1 96 ? 12.593 3.242 -51.725 1.00 36.06 96 GLY A CA 1
ATOM 744 C C . GLY A 1 96 ? 13.836 3.536 -50.874 1.00 36.06 96 GLY A C 1
ATOM 745 O O . GLY A 1 96 ? 14.085 2.824 -49.903 1.00 36.06 96 GLY A O 1
ATOM 746 N N . ALA A 1 97 ? 14.604 4.587 -51.173 1.00 39.00 97 ALA A N 1
ATOM 747 C CA . ALA A 1 97 ? 15.782 4.979 -50.403 1.00 39.00 97 ALA A CA 1
ATOM 748 C C . ALA A 1 97 ? 15.407 5.749 -49.124 1.00 39.00 97 ALA A C 1
ATOM 750 O O . ALA A 1 97 ? 16.080 5.596 -48.102 1.00 39.00 97 ALA A O 1
ATOM 751 N N . VAL A 1 98 ? 14.312 6.516 -49.141 1.00 38.69 98 VAL A N 1
ATOM 752 C CA . VAL A 1 98 ? 13.718 7.147 -47.953 1.00 38.69 98 VAL A CA 1
ATOM 753 C C . VAL A 1 98 ? 13.128 6.085 -47.025 1.00 38.69 98 VAL A C 1
ATOM 755 O O . VAL A 1 98 ? 13.383 6.125 -45.821 1.00 38.69 98 VAL A O 1
ATOM 758 N N . LEU A 1 99 ? 12.435 5.084 -47.578 1.00 37.56 99 LEU A N 1
ATOM 759 C CA . LEU A 1 99 ? 11.938 3.934 -46.810 1.00 37.56 99 LEU A CA 1
ATOM 760 C C . LEU A 1 99 ? 13.085 3.125 -46.188 1.00 37.56 99 LEU A C 1
ATOM 762 O O . LEU A 1 99 ? 13.048 2.815 -45.003 1.00 37.56 99 LEU A O 1
ATOM 766 N N . THR A 1 100 ? 14.164 2.891 -46.941 1.00 41.59 100 THR A N 1
ATOM 767 C CA . THR A 1 100 ? 15.350 2.178 -46.436 1.00 41.59 100 THR A CA 1
ATOM 768 C C . THR A 1 100 ? 16.069 2.964 -45.333 1.00 41.59 100 THR A C 1
ATOM 770 O O . THR A 1 100 ? 16.547 2.366 -44.373 1.00 41.59 100 THR A O 1
ATOM 773 N N . LYS A 1 101 ? 16.133 4.303 -45.412 1.00 40.62 101 LYS A N 1
ATOM 774 C CA . LYS A 1 101 ? 16.697 5.145 -44.339 1.00 40.62 101 LYS A CA 1
ATOM 775 C C . LYS A 1 101 ? 15.835 5.138 -43.080 1.00 40.62 101 LYS A C 1
ATOM 777 O O . LYS A 1 101 ? 16.397 5.125 -41.989 1.00 40.62 101 LYS A O 1
ATOM 782 N N . LEU A 1 102 ? 14.511 5.110 -43.227 1.00 37.44 102 LEU A N 1
ATOM 783 C CA . LEU A 1 102 ? 13.578 5.002 -42.107 1.00 37.44 102 LEU A CA 1
ATOM 784 C C . LEU A 1 102 ? 13.687 3.629 -41.429 1.00 37.44 102 LEU A C 1
ATOM 786 O O . LEU A 1 102 ? 13.826 3.573 -40.213 1.00 37.44 102 LEU A O 1
ATOM 790 N N . ASP A 1 103 ? 13.727 2.543 -42.204 1.00 40.56 103 ASP A N 1
ATOM 791 C CA . ASP A 1 103 ? 13.922 1.183 -41.683 1.00 40.56 103 ASP A CA 1
ATOM 792 C C . ASP A 1 103 ? 15.308 1.002 -41.057 1.00 40.56 103 ASP A C 1
ATOM 794 O O . ASP A 1 103 ? 15.446 0.331 -40.039 1.00 40.56 103 ASP A O 1
ATOM 798 N N . THR A 1 104 ? 16.341 1.649 -41.604 1.00 39.84 104 THR A N 1
ATOM 799 C CA . THR A 1 104 ? 17.688 1.654 -41.012 1.00 39.84 104 THR A CA 1
ATOM 800 C C . THR A 1 104 ? 17.723 2.470 -39.719 1.00 39.84 104 THR A C 1
ATOM 802 O O . THR A 1 104 ? 18.348 2.035 -38.756 1.00 39.84 104 THR A O 1
ATOM 805 N N . ALA A 1 105 ? 17.024 3.609 -39.651 1.00 36.91 105 ALA A N 1
ATOM 806 C CA . ALA A 1 105 ? 16.880 4.391 -38.425 1.00 36.91 105 ALA A CA 1
ATOM 807 C C . ALA A 1 105 ? 16.122 3.593 -37.349 1.00 36.91 105 ALA A C 1
ATOM 809 O O . ALA A 1 105 ? 16.634 3.460 -36.240 1.00 36.91 105 ALA A O 1
ATOM 810 N N . LEU A 1 106 ? 14.999 2.959 -37.710 1.00 34.56 106 LEU A N 1
ATOM 811 C CA . LEU A 1 106 ? 14.194 2.067 -36.862 1.00 34.56 106 LEU A CA 1
ATOM 812 C C . LEU A 1 106 ? 14.954 0.806 -36.413 1.00 34.56 106 LEU A C 1
ATOM 814 O O . LEU A 1 106 ? 14.783 0.350 -35.284 1.00 34.56 106 LEU A O 1
ATOM 818 N N . ALA A 1 107 ? 15.818 0.246 -37.264 1.00 35.31 107 ALA A N 1
ATOM 819 C CA . ALA A 1 107 ? 16.693 -0.872 -36.912 1.00 35.31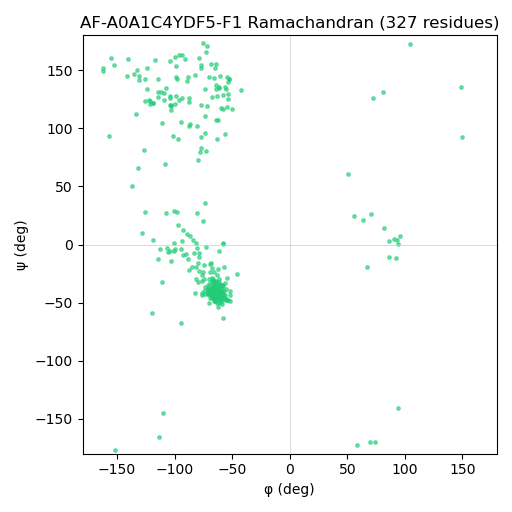 107 ALA A CA 1
ATOM 820 C C . ALA A 1 107 ? 17.895 -0.433 -36.051 1.00 35.31 107 ALA A C 1
ATOM 822 O O . ALA A 1 107 ? 18.419 -1.235 -35.277 1.00 35.31 107 ALA A O 1
ATOM 823 N N . SER A 1 108 ? 18.325 0.831 -36.166 1.00 31.31 108 SER A N 1
ATOM 824 C CA . SER A 1 108 ? 19.424 1.423 -35.388 1.00 31.31 108 SER A CA 1
ATOM 825 C C . SER A 1 108 ? 18.998 1.973 -34.022 1.00 31.31 108 SER A C 1
ATOM 827 O O . SER A 1 108 ? 19.837 2.063 -33.130 1.00 31.31 108 SER A O 1
ATOM 829 N N . THR A 1 109 ? 17.704 2.248 -33.805 1.00 36.81 109 THR A N 1
ATOM 830 C CA . THR A 1 109 ? 17.122 2.616 -32.495 1.00 36.81 109 THR A CA 1
ATOM 831 C C . THR A 1 109 ? 16.965 1.431 -31.541 1.00 36.81 109 THR A C 1
ATOM 833 O O . THR A 1 109 ? 16.212 1.504 -30.575 1.00 36.81 109 THR A O 1
ATOM 836 N N . GLY A 1 110 ? 17.711 0.352 -31.790 1.00 31.44 110 GLY A N 1
ATOM 837 C CA . GLY A 1 110 ? 17.714 -0.848 -30.979 1.00 31.44 110 GLY A CA 1
ATOM 838 C C . GLY A 1 110 ? 16.430 -1.639 -31.171 1.00 31.44 110 GLY A C 1
ATOM 839 O O . GLY A 1 110 ? 15.323 -1.157 -30.957 1.00 31.44 110 GLY A O 1
ATOM 840 N N . ARG A 1 111 ? 16.575 -2.917 -31.509 1.00 34.06 111 ARG A N 1
ATOM 841 C CA . ARG A 1 111 ? 15.594 -3.900 -31.062 1.00 34.06 111 ARG A CA 1
ATOM 842 C C . ARG A 1 111 ? 15.541 -3.790 -29.538 1.00 34.06 111 ARG A C 1
ATOM 844 O O . ARG A 1 111 ? 16.383 -4.355 -28.848 1.00 34.06 111 ARG A O 1
ATOM 851 N N . THR A 1 112 ? 14.605 -3.011 -29.012 1.00 37.81 112 THR A N 1
ATOM 852 C CA . THR A 1 112 ? 14.090 -3.214 -27.667 1.00 37.81 112 THR A CA 1
ATOM 853 C C . THR A 1 112 ? 13.435 -4.578 -27.729 1.00 37.81 112 THR A C 1
ATOM 855 O O . THR A 1 112 ? 12.291 -4.706 -28.154 1.00 37.81 112 THR A O 1
ATOM 858 N N . ASP A 1 113 ? 14.207 -5.624 -27.426 1.00 39.09 113 ASP A N 1
ATOM 859 C CA . ASP A 1 113 ? 13.670 -6.967 -27.254 1.00 39.09 113 ASP A CA 1
ATOM 860 C C . ASP A 1 113 ? 12.378 -6.834 -26.442 1.00 39.09 113 ASP A C 1
ATOM 862 O O . ASP A 1 113 ? 12.376 -6.119 -25.438 1.00 39.09 113 ASP A O 1
ATOM 866 N N . ASP A 1 114 ? 11.284 -7.478 -26.856 1.00 44.41 114 ASP A N 1
ATOM 867 C CA . ASP A 1 114 ? 9.961 -7.390 -26.205 1.00 44.41 114 ASP A CA 1
ATOM 868 C C . ASP A 1 114 ? 10.036 -7.526 -24.675 1.00 44.41 114 ASP A C 1
ATOM 870 O O . ASP A 1 114 ? 9.217 -6.982 -23.938 1.00 44.41 114 ASP A O 1
ATOM 874 N N . LYS A 1 115 ? 11.079 -8.196 -24.174 1.00 34.34 115 LYS A N 1
ATOM 875 C CA . LYS A 1 115 ? 11.437 -8.287 -22.759 1.00 34.34 115 LYS A CA 1
ATOM 876 C C . LYS A 1 115 ? 11.720 -6.939 -22.096 1.00 34.34 115 LYS A C 1
ATOM 878 O O . LYS A 1 115 ? 11.293 -6.767 -20.968 1.00 34.34 115 LYS A O 1
ATOM 883 N N . GLN A 1 116 ? 12.391 -5.981 -22.732 1.00 35.44 116 GLN A N 1
ATOM 884 C CA . GLN A 1 116 ? 12.642 -4.651 -22.160 1.00 35.44 116 GLN A CA 1
ATOM 885 C C . GLN A 1 116 ? 11.376 -3.794 -22.100 1.00 35.44 116 GLN A C 1
ATOM 887 O O . GLN A 1 116 ? 11.168 -3.111 -21.102 1.00 35.44 116 GLN A O 1
ATOM 892 N N . VAL A 1 117 ? 10.503 -3.864 -23.111 1.00 37.38 117 VAL A N 1
ATOM 893 C CA . VAL A 1 117 ? 9.185 -3.200 -23.080 1.00 37.38 117 VAL A CA 1
ATOM 894 C C . VAL A 1 117 ? 8.294 -3.850 -22.021 1.00 37.38 117 VAL A C 1
ATOM 896 O O . VAL A 1 117 ? 7.718 -3.159 -21.189 1.00 37.38 117 VAL A O 1
ATOM 899 N N . THR A 1 118 ? 8.283 -5.181 -21.960 1.00 41.22 118 THR A N 1
ATOM 900 C CA . THR A 1 118 ? 7.560 -5.956 -20.944 1.00 41.22 118 THR A CA 1
ATOM 901 C C . THR A 1 118 ? 8.086 -5.682 -19.535 1.00 41.22 118 THR A C 1
ATOM 903 O O . THR A 1 118 ? 7.295 -5.500 -18.615 1.00 41.22 118 THR A O 1
ATOM 906 N N . LEU A 1 119 ? 9.406 -5.614 -19.340 1.00 39.81 119 LEU A N 1
ATOM 907 C CA . LEU A 1 119 ? 10.030 -5.243 -18.068 1.00 39.81 119 LEU A CA 1
ATOM 908 C C . LEU A 1 119 ? 9.716 -3.791 -17.712 1.00 39.81 119 LEU A C 1
ATOM 910 O O . LEU A 1 119 ? 9.426 -3.525 -16.557 1.00 39.81 119 LEU A O 1
ATOM 914 N N . ARG A 1 120 ? 9.683 -2.870 -18.682 1.00 45.53 120 ARG A N 1
ATOM 915 C CA . ARG A 1 120 ? 9.313 -1.463 -18.468 1.00 45.53 120 ARG A CA 1
ATOM 916 C C . ARG A 1 120 ? 7.850 -1.312 -18.059 1.00 45.53 120 ARG A C 1
ATOM 918 O O . ARG A 1 120 ? 7.553 -0.580 -17.117 1.00 45.53 120 ARG A O 1
ATOM 925 N N . ASP A 1 121 ? 6.942 -2.018 -18.721 1.00 47.66 121 ASP A N 1
ATOM 926 C CA . ASP A 1 121 ? 5.514 -1.990 -18.409 1.00 47.66 121 ASP A CA 1
ATOM 927 C C . ASP A 1 121 ? 5.217 -2.695 -17.083 1.00 47.66 121 ASP A C 1
ATOM 929 O O . ASP A 1 121 ? 4.436 -2.175 -16.284 1.00 47.66 121 ASP A O 1
ATOM 933 N N . LYS A 1 122 ? 5.896 -3.814 -16.787 1.00 50.34 122 LYS A N 1
ATOM 934 C CA . LYS A 1 122 ? 5.890 -4.443 -15.457 1.00 50.34 122 LYS A CA 1
ATOM 935 C C . LYS A 1 122 ? 6.432 -3.454 -14.413 1.00 50.34 122 LYS A C 1
ATOM 937 O O . LYS A 1 122 ? 5.747 -3.168 -13.438 1.00 50.34 122 LYS A O 1
ATOM 942 N N . SER A 1 123 ? 7.575 -2.816 -14.642 1.00 50.03 123 SER A N 1
ATOM 943 C CA . SER A 1 123 ? 8.127 -1.799 -13.741 1.00 50.03 123 SER A CA 1
ATOM 944 C C . SER A 1 123 ? 7.149 -0.648 -13.488 1.00 50.03 123 SER A C 1
ATOM 946 O O . SER A 1 123 ? 6.920 -0.314 -12.336 1.00 50.03 123 SER A O 1
ATOM 948 N N . ARG A 1 124 ? 6.481 -0.078 -14.501 1.00 53.97 124 ARG A N 1
ATOM 949 C CA . ARG A 1 124 ? 5.497 1.013 -14.299 1.00 53.97 124 ARG A CA 1
ATOM 950 C C . ARG A 1 124 ? 4.292 0.578 -13.469 1.00 53.97 124 ARG A C 1
ATOM 952 O O . ARG A 1 124 ? 3.855 1.305 -12.578 1.00 53.97 124 ARG A O 1
ATOM 959 N N . ARG A 1 125 ? 3.783 -0.618 -13.753 1.00 60.12 125 ARG A N 1
ATOM 960 C CA . ARG A 1 125 ? 2.642 -1.236 -13.072 1.00 60.12 125 ARG A CA 1
ATOM 961 C C . ARG A 1 125 ? 2.876 -1.458 -11.580 1.00 60.12 125 ARG A C 1
ATOM 963 O O . ARG A 1 125 ? 1.954 -1.282 -10.792 1.00 60.12 125 ARG A O 1
ATOM 970 N N . TRP A 1 126 ? 4.117 -1.766 -11.220 1.00 64.12 126 TRP A N 1
ATOM 971 C CA . TRP A 1 126 ? 4.526 -2.062 -9.851 1.00 64.12 126 TRP A CA 1
ATOM 972 C C . TRP A 1 126 ? 5.297 -0.918 -9.172 1.00 64.12 126 TRP A C 1
ATOM 974 O O . TRP A 1 126 ? 5.600 -1.024 -7.987 1.00 64.12 126 TRP A O 1
ATOM 984 N N . ALA A 1 127 ? 5.613 0.164 -9.896 1.00 57.84 127 ALA A N 1
ATOM 985 C CA . ALA A 1 127 ? 6.190 1.402 -9.357 1.00 57.84 127 ALA A CA 1
ATOM 986 C C . ALA A 1 127 ? 5.127 2.315 -8.765 1.00 57.84 127 ALA A C 1
ATOM 988 O O . ALA A 1 127 ? 5.358 2.964 -7.752 1.00 57.84 127 ALA A O 1
ATOM 989 N N . ASN A 1 128 ? 3.986 2.425 -9.447 1.00 69.38 128 ASN A N 1
ATOM 990 C CA . ASN A 1 128 ? 2.912 3.285 -8.995 1.00 69.38 128 ASN A CA 1
ATOM 991 C C . ASN A 1 128 ? 2.178 2.596 -7.843 1.00 69.38 128 ASN A C 1
ATOM 993 O O . ASN A 1 128 ? 1.630 1.506 -8.002 1.00 69.38 128 ASN A O 1
ATOM 997 N N . CYS A 1 129 ? 2.181 3.253 -6.690 1.00 72.19 129 CYS A N 1
ATOM 998 C CA . CYS A 1 129 ? 1.654 2.735 -5.439 1.00 72.19 129 CYS A CA 1
ATOM 999 C C . CYS A 1 129 ? 0.176 2.312 -5.538 1.00 72.19 129 CYS A C 1
ATOM 1001 O O . CYS A 1 129 ? -0.187 1.213 -5.118 1.00 72.19 129 CYS A O 1
ATOM 1003 N N . GLY A 1 130 ? -0.664 3.124 -6.191 1.00 68.44 130 GLY A N 1
ATOM 1004 C CA . GLY A 1 130 ? -2.079 2.810 -6.405 1.00 68.44 130 GLY A CA 1
ATOM 1005 C C . GLY A 1 130 ? -2.302 1.666 -7.395 1.00 68.44 130 GLY A C 1
ATOM 1006 O O . GLY A 1 130 ? -3.136 0.792 -7.163 1.00 68.44 130 GLY A O 1
ATOM 1007 N N . LEU A 1 131 ? -1.526 1.626 -8.479 1.00 69.44 131 LEU A N 1
ATOM 1008 C CA . LEU A 1 131 ? -1.645 0.578 -9.491 1.00 69.44 131 LEU A CA 1
ATOM 1009 C C . LEU A 1 131 ? -1.141 -0.783 -8.985 1.00 69.44 131 LEU A C 1
ATOM 1011 O O . LEU A 1 131 ? -1.739 -1.806 -9.315 1.00 69.44 131 LEU A O 1
ATOM 1015 N N . ALA A 1 132 ? -0.103 -0.797 -8.144 1.00 71.12 132 ALA A N 1
ATOM 1016 C CA . ALA A 1 132 ? 0.386 -2.003 -7.482 1.00 71.12 132 ALA A CA 1
ATOM 1017 C C . ALA A 1 132 ? -0.682 -2.596 -6.546 1.00 71.12 132 ALA A C 1
ATOM 1019 O O . ALA A 1 132 ? -0.982 -3.787 -6.629 1.00 71.12 132 ALA A O 1
ATOM 1020 N N . ALA A 1 133 ? -1.312 -1.760 -5.712 1.00 74.25 133 ALA A N 1
ATOM 1021 C CA . ALA A 1 133 ? -2.395 -2.179 -4.823 1.00 74.25 133 ALA A CA 1
ATOM 1022 C C . ALA A 1 133 ? -3.582 -2.776 -5.598 1.00 74.25 133 ALA A C 1
ATOM 1024 O O . ALA A 1 133 ? -4.086 -3.847 -5.248 1.00 74.25 133 ALA A O 1
ATOM 1025 N N . TYR A 1 134 ? -3.989 -2.120 -6.689 1.00 79.25 134 TYR A N 1
ATOM 1026 C CA . TYR A 1 134 ? -5.028 -2.621 -7.589 1.00 79.25 134 TYR A CA 1
ATOM 1027 C C . TYR A 1 134 ? -4.653 -3.978 -8.203 1.00 79.25 134 TYR A C 1
ATOM 1029 O O . TYR A 1 134 ? -5.454 -4.912 -8.194 1.00 79.25 134 TYR A O 1
ATOM 1037 N N . GLN A 1 135 ? -3.423 -4.127 -8.695 1.00 79.44 135 GLN A N 1
ATOM 1038 C CA . GLN A 1 135 ? -2.987 -5.358 -9.356 1.00 79.44 135 GLN A CA 1
ATOM 1039 C C . GLN A 1 135 ? -2.900 -6.554 -8.427 1.00 79.44 135 GLN A C 1
ATOM 1041 O O . GLN A 1 135 ? -3.266 -7.648 -8.848 1.00 79.44 135 GLN A O 1
ATOM 1046 N N . ILE A 1 136 ? -2.469 -6.365 -7.179 1.00 84.69 136 ILE A N 1
ATOM 1047 C CA . ILE A 1 136 ? -2.487 -7.439 -6.178 1.00 84.69 136 ILE A CA 1
ATOM 1048 C C . ILE A 1 136 ? -3.905 -8.004 -6.057 1.00 84.69 136 ILE A C 1
ATOM 1050 O O . ILE A 1 136 ? -4.092 -9.219 -6.132 1.00 84.69 136 ILE A O 1
ATOM 1054 N N . ARG A 1 137 ? -4.915 -7.133 -5.949 1.00 84.62 137 ARG A N 1
ATOM 1055 C CA . ARG A 1 137 ? -6.319 -7.556 -5.857 1.00 84.62 137 ARG A CA 1
ATOM 1056 C C . ARG A 1 137 ? -6.777 -8.286 -7.111 1.00 84.62 137 ARG A C 1
ATOM 1058 O O . ARG A 1 137 ? -7.309 -9.389 -7.013 1.00 84.62 137 ARG A O 1
ATOM 1065 N N . GLU A 1 138 ? -6.547 -7.705 -8.284 1.00 84.75 138 GLU A N 1
ATOM 1066 C CA . GLU A 1 138 ? -6.994 -8.312 -9.539 1.00 84.75 138 GLU A CA 1
ATOM 1067 C C . GLU A 1 138 ? -6.323 -9.663 -9.803 1.00 84.75 138 GLU A C 1
ATOM 1069 O O . GLU A 1 138 ? -6.987 -10.590 -10.261 1.00 84.75 138 GLU A O 1
ATOM 1074 N N . GLN A 1 139 ? -5.042 -9.821 -9.457 1.00 85.00 139 GLN A N 1
ATOM 1075 C CA . GLN A 1 139 ? -4.349 -11.105 -9.566 1.00 85.00 139 GLN A CA 1
ATOM 1076 C C . GLN A 1 139 ? -4.939 -12.145 -8.615 1.00 85.00 139 GLN A C 1
ATOM 1078 O O . GLN A 1 139 ? -5.242 -13.256 -9.044 1.00 85.00 139 GLN A O 1
ATOM 1083 N N . LEU A 1 140 ? -5.180 -11.794 -7.349 1.00 86.25 140 LEU A N 1
ATOM 1084 C CA . LEU A 1 140 ? -5.804 -12.716 -6.396 1.00 86.25 140 LEU A CA 1
ATOM 1085 C C . LEU A 1 140 ? -7.200 -13.141 -6.858 1.00 86.25 140 LEU A C 1
ATOM 1087 O O . LEU A 1 140 ? -7.511 -14.332 -6.845 1.00 86.25 140 LEU A O 1
ATOM 1091 N N . LYS A 1 141 ? -7.999 -12.195 -7.359 1.00 86.25 141 LYS A N 1
ATOM 1092 C CA . LYS A 1 141 ? -9.319 -12.462 -7.936 1.00 86.25 141 LYS A CA 1
ATOM 1093 C C . LYS A 1 141 ? -9.248 -13.384 -9.150 1.00 86.25 141 LYS A C 1
ATOM 1095 O O . LYS A 1 141 ? -9.959 -14.386 -9.206 1.00 86.25 141 LYS A O 1
ATOM 1100 N N . ALA A 1 142 ? -8.377 -13.073 -10.109 1.00 84.25 142 ALA A N 1
ATOM 1101 C CA . ALA A 1 142 ? -8.203 -13.855 -11.331 1.00 84.25 142 ALA A CA 1
ATOM 1102 C C . ALA A 1 142 ? -7.706 -15.284 -11.055 1.00 84.25 142 ALA A C 1
ATOM 1104 O O . ALA A 1 142 ? -7.971 -16.192 -11.840 1.00 84.25 142 ALA A O 1
ATOM 1105 N N . LYS A 1 143 ? -7.006 -15.491 -9.936 1.00 84.62 143 LYS A N 1
ATOM 1106 C CA . LYS A 1 143 ? -6.447 -16.782 -9.518 1.00 84.62 143 LYS A CA 1
ATOM 1107 C C . LYS A 1 143 ? -7.335 -17.538 -8.524 1.00 84.62 143 LYS A C 1
ATOM 1109 O O . LYS A 1 143 ? -6.885 -18.493 -7.908 1.00 84.62 143 LYS A O 1
ATOM 1114 N N . GLY A 1 144 ? -8.610 -17.163 -8.405 1.00 80.94 144 GLY A N 1
ATOM 1115 C CA . GLY A 1 144 ? -9.608 -17.921 -7.642 1.00 80.94 144 GLY A CA 1
ATOM 1116 C C . GLY A 1 144 ? -9.782 -17.483 -6.187 1.00 80.94 144 GLY A C 1
ATOM 1117 O O . GLY A 1 144 ? -10.582 -18.082 -5.468 1.00 80.94 144 GLY A O 1
ATOM 1118 N N . GLY A 1 145 ? -9.095 -16.421 -5.757 1.00 82.88 145 GLY A N 1
ATOM 1119 C CA . GLY A 1 145 ? -9.381 -15.732 -4.506 1.00 82.88 145 GLY A CA 1
ATOM 1120 C C . GLY A 1 145 ? -10.664 -14.924 -4.653 1.00 82.88 145 GLY A C 1
ATOM 1121 O O . GLY A 1 145 ? -10.650 -13.816 -5.173 1.00 82.88 145 GLY A O 1
ATOM 1122 N N . GLU A 1 146 ? -11.797 -15.472 -4.228 1.00 89.94 146 GLU A N 1
ATOM 1123 C CA . GLU A 1 146 ? -13.054 -14.720 -4.203 1.00 89.94 146 GLU A CA 1
ATOM 1124 C C . GLU A 1 146 ? -12.898 -13.484 -3.302 1.00 89.94 146 GLU A C 1
ATOM 1126 O O . GLU A 1 146 ? -12.620 -13.623 -2.110 1.00 89.94 146 GLU A O 1
ATOM 1131 N N . LEU A 1 147 ? -13.040 -12.286 -3.881 1.00 89.12 147 LEU A N 1
ATOM 1132 C CA . LEU A 1 147 ? -12.905 -11.016 -3.168 1.00 89.12 147 LEU A CA 1
ATOM 1133 C C . LEU A 1 147 ? -14.274 -10.439 -2.817 1.00 89.12 147 LEU A C 1
ATOM 1135 O O . LEU A 1 147 ? -15.060 -10.107 -3.705 1.00 89.12 147 LEU A O 1
ATOM 1139 N N . VAL A 1 148 ? -14.509 -10.237 -1.523 1.00 90.94 148 VAL A N 1
ATOM 1140 C CA . VAL A 1 148 ? -15.678 -9.525 -0.998 1.00 90.94 148 VAL A CA 1
ATOM 1141 C C . VAL A 1 148 ? -15.213 -8.198 -0.406 1.00 90.94 148 VAL A C 1
ATOM 1143 O O . VAL A 1 148 ? -14.598 -8.164 0.659 1.00 90.94 148 VAL A O 1
ATOM 1146 N N . GLY A 1 149 ? -15.474 -7.106 -1.125 1.00 87.75 149 GLY A N 1
ATOM 1147 C CA . GLY A 1 149 ? -15.146 -5.748 -0.690 1.00 87.75 149 GLY A CA 1
ATOM 1148 C C . GLY A 1 149 ? -16.195 -5.168 0.255 1.00 87.75 149 GLY A C 1
ATOM 1149 O O . GLY A 1 149 ? -17.393 -5.420 0.107 1.00 87.75 149 GLY A O 1
ATOM 1150 N N . LYS A 1 150 ? -15.746 -4.361 1.213 1.00 85.56 150 LYS A N 1
ATOM 1151 C CA . LYS A 1 150 ? -16.584 -3.412 1.950 1.00 85.56 150 LYS A CA 1
ATOM 1152 C C . LYS A 1 150 ? -16.412 -2.016 1.350 1.00 85.56 150 LYS A C 1
ATOM 1154 O O . LYS A 1 150 ? -15.355 -1.749 0.785 1.00 85.56 150 LYS A O 1
ATOM 1159 N N . PRO A 1 151 ? -17.416 -1.129 1.475 1.00 83.69 151 PRO A N 1
ATOM 1160 C CA . PRO A 1 151 ? -17.258 0.262 1.072 1.00 83.69 151 PRO A CA 1
ATOM 1161 C C . PRO A 1 151 ? -16.022 0.887 1.719 1.00 83.69 151 PRO A C 1
ATOM 1163 O O . PRO A 1 151 ? -15.725 0.599 2.879 1.00 83.69 151 PRO A O 1
ATOM 1166 N N . ALA A 1 152 ? -15.331 1.741 0.970 1.00 86.50 152 ALA A N 1
ATOM 1167 C CA . ALA A 1 152 ? -14.219 2.511 1.499 1.00 86.50 152 ALA A CA 1
ATOM 1168 C C . ALA A 1 152 ? -14.695 3.439 2.627 1.00 86.50 152 ALA A C 1
ATOM 1170 O O . ALA A 1 152 ? -15.710 4.129 2.492 1.00 86.50 152 ALA A O 1
ATOM 1171 N N . GLU A 1 153 ? -13.941 3.464 3.720 1.00 91.81 153 GLU A N 1
ATOM 1172 C CA . GLU A 1 153 ? -14.151 4.364 4.852 1.00 91.81 153 GLU A CA 1
ATOM 1173 C C . GLU A 1 153 ? -13.054 5.433 4.848 1.00 91.81 153 GLU A C 1
ATOM 1175 O O . GLU A 1 153 ? -11.878 5.123 4.647 1.00 91.81 153 GLU A O 1
ATOM 1180 N N . THR A 1 154 ? -13.440 6.694 5.052 1.00 93.62 154 THR A N 1
ATOM 1181 C CA . THR A 1 154 ? -12.524 7.841 5.092 1.00 93.62 154 THR A CA 1
ATOM 1182 C C . THR A 1 154 ? -12.424 8.353 6.520 1.00 93.62 154 THR A C 1
ATOM 1184 O O . THR A 1 154 ? -13.449 8.622 7.134 1.00 93.62 154 THR A O 1
ATOM 1187 N N . PHE A 1 155 ? -11.198 8.538 6.999 1.00 93.75 155 PHE A N 1
ATOM 1188 C CA . PHE A 1 155 ? -10.862 8.984 8.346 1.00 93.75 155 PHE A CA 1
ATOM 1189 C C . PHE A 1 155 ? -10.102 10.312 8.280 1.00 93.75 155 PHE A C 1
ATOM 1191 O O . PHE A 1 155 ? -9.052 10.409 7.639 1.00 93.75 155 PHE A O 1
ATOM 1198 N N . GLY A 1 156 ? -10.625 11.345 8.927 1.00 92.25 156 GLY A N 1
ATOM 1199 C CA . GLY A 1 156 ? -10.032 12.672 9.043 1.00 92.25 156 GLY A CA 1
ATOM 1200 C C . GLY A 1 156 ? -9.629 13.027 10.475 1.00 92.25 156 GLY A C 1
ATOM 1201 O O . GLY A 1 156 ? -9.538 12.186 11.369 1.00 92.25 156 GLY A O 1
ATOM 1202 N N . ALA A 1 157 ? -9.371 14.315 10.699 1.00 91.88 157 ALA A N 1
ATOM 1203 C CA . ALA A 1 157 ? -8.971 14.822 12.007 1.00 91.88 157 ALA A CA 1
ATOM 1204 C C . ALA A 1 157 ? -10.019 14.499 13.089 1.00 91.88 157 ALA A C 1
ATOM 1206 O O . ALA A 1 157 ? -11.195 14.823 12.942 1.00 91.88 157 ALA A O 1
ATOM 1207 N N . GLY A 1 158 ? -9.569 13.901 14.197 1.00 92.31 158 GLY A N 1
ATOM 1208 C CA . GLY A 1 158 ? -10.429 13.475 15.308 1.00 92.31 158 GLY A CA 1
ATOM 1209 C C . GLY A 1 158 ? -10.923 12.025 15.229 1.00 92.31 158 GLY A C 1
ATOM 1210 O O . GLY A 1 158 ? -11.383 11.507 16.240 1.00 92.31 158 GLY A O 1
ATOM 1211 N N . GLU A 1 159 ? -10.751 11.336 14.098 1.00 96.12 159 GLU A N 1
ATOM 1212 C CA . GLU A 1 159 ? -11.210 9.948 13.884 1.00 96.12 159 GLU A CA 1
ATOM 1213 C C . GLU A 1 159 ? -10.085 8.916 14.106 1.00 96.12 159 GLU A C 1
ATOM 1215 O O . GLU A 1 159 ? -10.057 7.835 13.517 1.00 96.12 159 GLU A O 1
ATOM 1220 N N . GLY A 1 160 ? -9.116 9.253 14.964 1.00 96.31 160 GLY A N 1
ATOM 1221 C CA . GLY A 1 160 ? -7.921 8.441 15.212 1.00 96.31 160 GLY A CA 1
ATOM 1222 C C . GLY A 1 160 ? -8.204 7.051 15.781 1.00 96.31 160 GLY A C 1
ATOM 1223 O O . GLY A 1 160 ? -7.588 6.071 15.356 1.00 96.31 160 GLY A O 1
ATOM 1224 N N . ASP A 1 161 ? -9.150 6.953 16.713 1.00 97.50 161 ASP A N 1
ATOM 1225 C CA . ASP A 1 161 ? -9.538 5.677 17.323 1.00 97.50 161 ASP A CA 1
ATOM 1226 C C . ASP A 1 161 ? -10.277 4.770 16.330 1.00 97.50 161 ASP A C 1
ATOM 1228 O O . ASP A 1 161 ? -10.053 3.556 16.313 1.00 97.50 161 ASP A O 1
ATOM 1232 N N . ASP A 1 162 ? -11.096 5.354 15.453 1.00 97.69 162 ASP A N 1
ATOM 1233 C CA . ASP A 1 162 ? -11.805 4.620 14.404 1.00 97.69 162 ASP A CA 1
ATOM 1234 C C . ASP A 1 162 ? -10.840 4.133 13.317 1.00 97.69 162 ASP A C 1
ATOM 1236 O O . ASP A 1 162 ? -10.880 2.954 12.950 1.00 97.69 162 ASP A O 1
ATOM 1240 N N . LEU A 1 163 ? -9.886 4.972 12.891 1.00 97.56 163 LEU A N 1
ATOM 1241 C CA . LEU A 1 163 ? -8.812 4.552 11.986 1.00 97.56 163 LEU A CA 1
ATOM 1242 C C . LEU A 1 163 ? -7.984 3.415 12.599 1.00 97.56 163 LEU A C 1
ATOM 1244 O O . LEU A 1 163 ? -7.718 2.406 11.943 1.00 97.56 163 LEU A O 1
ATOM 1248 N N . ARG A 1 164 ? -7.600 3.537 13.877 1.00 97.94 164 ARG A N 1
ATOM 1249 C CA . ARG A 1 164 ? -6.888 2.473 14.598 1.00 97.94 164 ARG A CA 1
ATOM 1250 C C . ARG A 1 164 ? -7.683 1.174 14.571 1.00 97.94 164 ARG A C 1
ATOM 1252 O O . ARG A 1 164 ? -7.120 0.122 14.279 1.00 97.94 164 ARG A O 1
ATOM 1259 N N . LYS A 1 165 ? -8.979 1.231 14.870 1.00 97.06 165 LYS A N 1
ATOM 1260 C CA . LYS A 1 165 ? -9.860 0.061 14.863 1.00 97.06 165 LYS A CA 1
ATOM 1261 C C . LYS A 1 165 ? -9.940 -0.579 13.475 1.00 97.06 165 LYS A C 1
ATOM 1263 O O . LYS A 1 165 ? -9.880 -1.805 13.388 1.00 97.06 165 LYS A O 1
ATOM 1268 N N . ALA A 1 166 ? -10.028 0.223 12.415 1.00 96.56 166 ALA A N 1
ATOM 1269 C CA . ALA A 1 166 ? -10.027 -0.263 11.038 1.00 96.56 166 ALA A CA 1
ATOM 1270 C C . ALA A 1 166 ? -8.708 -0.977 10.685 1.00 96.56 166 ALA A C 1
ATOM 1272 O O . ALA A 1 166 ? -8.732 -2.091 10.164 1.00 96.56 166 ALA A O 1
ATOM 1273 N N . LEU A 1 167 ? -7.559 -0.393 11.043 1.00 96.56 167 LEU A N 1
ATOM 1274 C CA . LEU A 1 167 ? -6.235 -0.977 10.790 1.00 96.56 167 LEU A CA 1
ATOM 1275 C C . LEU A 1 167 ? -5.966 -2.237 11.634 1.00 96.56 167 LEU A C 1
ATOM 1277 O O . LEU A 1 167 ? -5.301 -3.171 11.184 1.00 96.56 167 LEU A O 1
ATOM 1281 N N . LEU A 1 168 ? -6.489 -2.300 12.860 1.00 96.06 168 LEU A N 1
ATOM 1282 C CA . LEU A 1 168 ? -6.337 -3.457 13.749 1.00 96.06 168 LEU A CA 1
ATOM 1283 C C . LEU A 1 168 ? -7.302 -4.609 13.441 1.00 96.06 168 LEU A C 1
ATOM 1285 O O . LEU A 1 168 ? -7.190 -5.659 14.080 1.00 96.06 168 LEU A O 1
ATOM 1289 N N . ALA A 1 169 ? -8.205 -4.453 12.471 1.00 94.44 169 ALA A N 1
ATOM 1290 C CA . ALA A 1 169 ? -9.135 -5.499 12.072 1.00 94.44 169 ALA A CA 1
ATOM 1291 C C . ALA A 1 169 ? -8.410 -6.802 11.696 1.00 94.44 169 ALA A C 1
ATOM 1293 O O . ALA A 1 169 ? -7.325 -6.795 11.111 1.00 94.44 169 ALA A O 1
ATOM 1294 N N . THR A 1 170 ? -9.034 -7.931 12.022 1.00 93.75 170 THR A N 1
ATOM 1295 C CA . THR A 1 170 ? -8.589 -9.272 11.633 1.00 93.75 170 THR A CA 1
ATOM 1296 C C . THR A 1 170 ? -9.713 -9.991 10.890 1.00 93.75 170 THR A C 1
ATOM 1298 O O . THR A 1 170 ? -10.896 -9.695 11.104 1.00 93.75 170 THR A O 1
ATOM 1301 N N . PRO A 1 171 ? -9.388 -10.929 9.985 1.00 92.69 171 PRO A N 1
ATOM 1302 C CA . PRO A 1 171 ? -10.412 -11.716 9.320 1.00 92.69 171 PRO A CA 1
ATOM 1303 C C . PRO A 1 171 ? -11.137 -12.619 10.326 1.00 92.69 171 PRO A C 1
ATOM 1305 O O . PRO A 1 171 ? -10.535 -13.187 11.241 1.00 92.69 171 PRO A O 1
ATOM 1308 N N . ALA A 1 172 ? -12.444 -12.793 10.124 1.00 87.69 172 ALA A N 1
ATOM 1309 C CA . ALA A 1 172 ? -13.307 -13.542 11.040 1.00 87.69 172 ALA A CA 1
ATOM 1310 C C . ALA A 1 172 ? -13.022 -15.057 11.072 1.00 87.69 172 ALA A C 1
ATOM 1312 O O . ALA A 1 172 ? -13.482 -15.752 11.975 1.00 87.69 172 ALA A O 1
ATOM 1313 N N . SER A 1 173 ? -12.297 -15.588 10.084 1.00 91.81 173 SER A N 1
ATOM 1314 C CA . SER A 1 173 ? -12.018 -17.016 9.949 1.00 91.81 173 SER A CA 1
ATOM 1315 C C . SER A 1 173 ? -10.600 -17.267 9.454 1.00 91.81 173 SER A C 1
ATOM 1317 O O . SER A 1 173 ? -10.126 -16.562 8.564 1.00 91.81 173 SER A O 1
ATOM 1319 N N . ALA A 1 174 ? -9.989 -18.354 9.938 1.00 90.25 174 ALA A N 1
ATOM 1320 C CA . ALA A 1 174 ? -8.730 -18.907 9.431 1.00 90.25 174 ALA A CA 1
ATOM 1321 C C . ALA A 1 174 ? -8.762 -19.260 7.936 1.00 90.25 174 ALA A C 1
ATOM 1323 O O . ALA A 1 174 ? -7.718 -19.383 7.311 1.00 90.25 174 ALA A O 1
ATOM 1324 N N . LYS A 1 175 ? -9.956 -19.416 7.352 1.00 91.00 175 LYS A N 1
ATOM 1325 C CA . LYS A 1 175 ? -10.131 -19.676 5.918 1.00 91.00 175 LYS A CA 1
ATOM 1326 C C . LYS A 1 175 ? -10.128 -18.409 5.069 1.00 91.00 175 LYS A C 1
ATOM 1328 O O . LYS A 1 175 ? -10.397 -18.492 3.880 1.00 91.00 175 LYS A O 1
ATOM 1333 N N . THR A 1 176 ? -9.899 -17.243 5.665 1.00 93.75 176 THR A N 1
ATOM 1334 C CA . THR A 1 176 ? -9.975 -15.966 4.959 1.00 93.75 176 THR A CA 1
ATOM 1335 C C . THR A 1 176 ? -8.796 -15.076 5.303 1.00 93.75 176 THR A C 1
ATOM 1337 O O . THR A 1 176 ? -8.316 -15.084 6.435 1.00 93.75 176 THR A O 1
ATOM 1340 N N . VAL A 1 177 ? -8.364 -14.286 4.327 1.00 95.81 177 VAL A N 1
ATOM 1341 C CA . VAL A 1 177 ? -7.343 -13.245 4.491 1.00 95.81 177 VAL A CA 1
ATOM 1342 C C . VAL A 1 177 ? -8.004 -11.897 4.246 1.00 95.81 177 VAL A C 1
ATOM 1344 O O . VAL A 1 177 ? -8.891 -11.789 3.401 1.00 95.81 177 VAL A O 1
ATOM 1347 N N . LEU A 1 178 ? -7.615 -10.874 4.998 1.00 96.81 178 LEU A N 1
ATOM 1348 C CA . LEU A 1 178 ? -8.110 -9.514 4.816 1.00 96.81 178 LEU A CA 1
ATOM 1349 C C . LEU A 1 178 ? -7.035 -8.678 4.121 1.00 96.81 178 LEU A C 1
ATOM 1351 O O . LEU A 1 178 ? -5.899 -8.641 4.578 1.00 96.81 178 LEU A O 1
ATOM 1355 N N . LEU A 1 179 ? -7.385 -8.001 3.034 1.00 96.62 179 LEU A N 1
ATOM 1356 C CA . LEU A 1 179 ? -6.552 -6.977 2.414 1.00 96.62 179 LEU A CA 1
ATOM 1357 C C . LEU A 1 179 ? -7.126 -5.615 2.787 1.00 96.62 179 LEU A C 1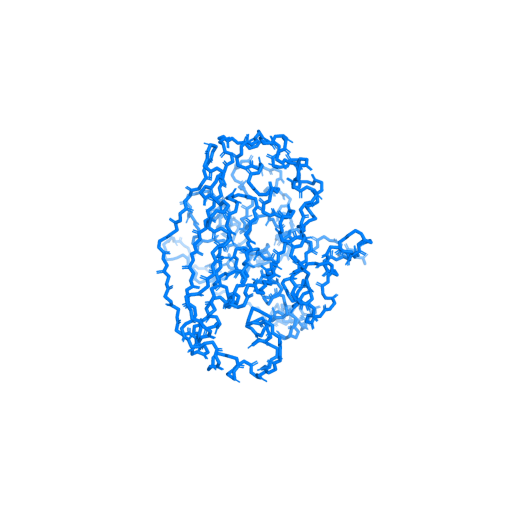
ATOM 1359 O O . LEU A 1 179 ? -8.272 -5.316 2.454 1.00 96.62 179 LEU A O 1
ATOM 1363 N N . LEU A 1 180 ? -6.334 -4.804 3.474 1.00 96.25 180 LEU A N 1
ATOM 1364 C CA . LEU A 1 180 ? -6.629 -3.399 3.711 1.00 96.25 180 LEU A CA 1
ATOM 1365 C C . LEU A 1 180 ? -5.922 -2.598 2.617 1.00 96.25 180 LEU A C 1
ATOM 1367 O O . LEU A 1 180 ? -4.696 -2.487 2.636 1.00 96.25 180 LEU A O 1
ATOM 1371 N N . ASP A 1 181 ? -6.680 -2.100 1.644 1.00 92.38 181 ASP A N 1
ATOM 1372 C CA . ASP A 1 181 ? -6.193 -1.138 0.658 1.00 92.38 181 ASP A CA 1
ATOM 1373 C C . ASP A 1 181 ? -6.215 0.254 1.285 1.00 92.38 181 ASP A C 1
ATOM 1375 O O . ASP A 1 181 ? -7.267 0.876 1.453 1.00 92.38 181 ASP A O 1
ATOM 1379 N N . CYS A 1 182 ? -5.036 0.698 1.694 1.00 92.50 182 CYS A N 1
ATOM 1380 C CA . CYS A 1 182 ? -4.825 1.940 2.402 1.00 92.50 182 CYS A CA 1
ATOM 1381 C C . CYS A 1 182 ? -4.413 3.023 1.412 1.00 92.50 182 CYS A C 1
ATOM 1383 O O . CYS A 1 182 ? -3.403 2.899 0.718 1.00 92.50 182 CYS A O 1
ATOM 1385 N N . GLN A 1 183 ? -5.159 4.120 1.393 1.00 89.62 183 GLN A N 1
ATOM 1386 C CA . GLN A 1 183 ? -4.862 5.273 0.559 1.00 89.62 183 GLN A CA 1
ATOM 1387 C C . GLN A 1 183 ? -4.694 6.483 1.461 1.00 89.62 183 GLN A C 1
ATOM 1389 O O . GLN A 1 183 ? -5.597 6.849 2.212 1.00 89.62 183 GLN A O 1
ATOM 1394 N N . PHE A 1 184 ? -3.542 7.130 1.366 1.00 85.50 184 PHE A N 1
ATOM 1395 C CA . PHE A 1 184 ? -3.343 8.462 1.903 1.00 85.50 184 PHE A CA 1
ATOM 1396 C C . PHE A 1 184 ? -3.432 9.424 0.720 1.00 85.50 184 PHE A C 1
ATOM 1398 O O . PHE A 1 184 ? -2.443 9.573 -0.006 1.00 85.50 184 PHE A O 1
ATOM 1405 N N . PRO A 1 185 ? -4.621 10.000 0.433 1.00 77.88 185 PRO A N 1
ATOM 1406 C CA . PRO A 1 185 ? -4.896 10.626 -0.847 1.00 77.88 185 PRO A CA 1
ATOM 1407 C C . PRO A 1 185 ? -3.856 11.672 -1.206 1.00 77.88 185 PRO A C 1
ATOM 1409 O O . PRO A 1 185 ? -3.381 12.436 -0.365 1.00 77.88 185 PRO A O 1
ATOM 1412 N N . GLN A 1 186 ? -3.505 11.674 -2.491 1.00 70.12 186 GLN A N 1
ATOM 1413 C CA . GLN A 1 186 ? -2.439 12.471 -3.085 1.00 70.12 186 GLN A CA 1
ATOM 1414 C C . GLN A 1 186 ? -1.022 12.074 -2.613 1.00 70.12 186 GLN A C 1
ATOM 1416 O O . GLN A 1 186 ? -0.068 12.488 -3.255 1.00 70.12 186 GLN A O 1
ATOM 1421 N N . VAL A 1 187 ? -0.827 11.376 -1.483 1.00 81.88 187 VAL A N 1
ATOM 1422 C CA . VAL A 1 187 ? 0.501 11.028 -0.932 1.00 81.88 187 VAL A CA 1
ATOM 1423 C C . VAL A 1 187 ? 0.934 9.641 -1.393 1.00 81.88 187 VAL A C 1
ATOM 1425 O O . VAL A 1 187 ? 1.889 9.532 -2.147 1.00 81.88 187 VAL A O 1
ATOM 1428 N N . HIS A 1 188 ? 0.253 8.582 -0.950 1.00 86.12 188 HIS A N 1
ATOM 1429 C CA . HIS A 1 188 ? 0.725 7.211 -1.150 1.00 86.12 188 HIS A CA 1
ATOM 1430 C C . HIS A 1 188 ? -0.382 6.180 -0.950 1.00 86.12 188 HIS A C 1
ATOM 1432 O O . HIS A 1 188 ? -1.273 6.388 -0.127 1.00 86.12 188 HIS A O 1
ATOM 1438 N N . ASN A 1 189 ? -0.264 5.039 -1.629 1.00 86.31 189 ASN A N 1
ATOM 1439 C CA . ASN A 1 189 ? -1.171 3.903 -1.486 1.00 86.31 189 ASN A CA 1
ATOM 1440 C C . ASN A 1 189 ? -0.383 2.627 -1.168 1.00 86.31 189 ASN A C 1
ATOM 1442 O O . ASN A 1 189 ? 0.694 2.387 -1.711 1.00 86.31 189 ASN A O 1
ATOM 1446 N N . PHE A 1 190 ? -0.921 1.772 -0.313 1.00 93.38 190 PHE A N 1
ATOM 1447 C CA . PHE A 1 190 ? -0.282 0.511 0.045 1.00 93.38 190 PHE A CA 1
ATOM 1448 C C . PHE A 1 190 ? -1.315 -0.501 0.524 1.00 93.38 190 PHE A C 1
ATOM 1450 O O . PHE A 1 190 ? -2.416 -0.142 0.926 1.00 93.38 190 PHE A O 1
ATOM 1457 N N . VAL A 1 191 ? -0.946 -1.778 0.506 1.00 95.69 191 VAL A N 1
ATOM 1458 C CA . VAL A 1 191 ? -1.809 -2.864 0.971 1.00 95.69 191 VAL A CA 1
ATOM 1459 C C . VAL A 1 191 ? -1.231 -3.465 2.242 1.00 95.69 191 VAL A C 1
ATOM 1461 O O . VAL A 1 191 ? -0.049 -3.812 2.290 1.00 95.69 191 VAL A O 1
ATOM 1464 N N . ILE A 1 192 ? -2.081 -3.628 3.255 1.00 97.81 192 ILE A N 1
ATOM 1465 C CA . ILE A 1 192 ? -1.797 -4.481 4.408 1.00 97.81 192 ILE A CA 1
ATOM 1466 C C . ILE A 1 192 ? -2.580 -5.778 4.254 1.00 97.81 192 ILE A C 1
ATOM 1468 O O . ILE A 1 192 ? -3.808 -5.787 4.270 1.00 97.81 192 ILE A O 1
ATOM 1472 N N . GLU A 1 193 ? -1.864 -6.885 4.124 1.00 97.62 193 GLU A N 1
ATOM 1473 C CA . GLU A 1 193 ? -2.449 -8.221 4.180 1.00 97.62 193 GLU A CA 1
ATOM 1474 C C . GLU A 1 193 ? -2.485 -8.686 5.634 1.00 97.62 193 GLU A C 1
ATOM 1476 O O . GLU A 1 193 ? -1.453 -8.684 6.301 1.00 97.62 193 GLU A O 1
ATOM 1481 N N . VAL A 1 194 ? -3.656 -9.091 6.125 1.00 97.69 194 VAL A N 1
ATOM 1482 C CA . VAL A 1 194 ? -3.889 -9.520 7.507 1.00 97.69 194 VAL A CA 1
ATOM 1483 C C . VAL A 1 194 ? -4.435 -10.943 7.531 1.00 97.69 194 VAL A C 1
ATOM 1485 O O . VAL A 1 194 ? -5.477 -11.246 6.944 1.00 97.69 194 VAL A O 1
ATOM 1488 N N . HIS A 1 195 ? -3.743 -11.813 8.258 1.00 95.75 195 HIS A N 1
ATOM 1489 C CA . HIS A 1 195 ? -4.123 -13.204 8.488 1.00 95.75 195 HIS A CA 1
ATOM 1490 C C . HIS A 1 195 ? -4.920 -13.346 9.786 1.00 95.75 195 HIS A C 1
ATOM 1492 O O . HIS A 1 195 ? -4.936 -12.456 10.638 1.00 95.75 195 HIS A O 1
ATOM 1498 N N . HIS A 1 196 ? -5.621 -14.470 9.938 1.00 94.38 196 HIS A N 1
ATOM 1499 C CA . HIS A 1 196 ? -6.500 -14.707 11.089 1.00 94.38 196 HIS A CA 1
ATOM 1500 C C . HIS A 1 196 ? -5.765 -14.773 12.430 1.00 94.38 196 HIS A C 1
ATOM 1502 O O . HIS A 1 196 ? -6.310 -14.352 13.446 1.00 94.38 196 HIS A O 1
ATOM 1508 N N . ASP A 1 197 ? -4.523 -15.247 12.428 1.00 93.62 197 ASP A N 1
ATOM 1509 C CA . ASP A 1 197 ? -3.645 -15.255 13.602 1.00 93.62 197 ASP A CA 1
ATOM 1510 C C . ASP A 1 197 ? -3.113 -13.856 13.976 1.00 93.62 197 ASP A C 1
ATOM 1512 O O . ASP A 1 197 ? -2.421 -13.703 14.981 1.00 93.62 197 ASP A O 1
ATOM 1516 N N . GLY A 1 198 ? -3.454 -12.824 13.196 1.00 93.69 198 GLY A N 1
ATOM 1517 C CA . GLY A 1 198 ? -2.986 -11.455 13.377 1.00 93.69 198 GLY A CA 1
ATOM 1518 C C . GLY A 1 198 ? -1.649 -11.164 12.691 1.00 93.69 198 GLY A C 1
ATOM 1519 O O . GLY A 1 198 ? -1.155 -10.040 12.809 1.00 93.69 198 GLY A O 1
ATOM 1520 N N . THR A 1 199 ? -1.076 -12.118 11.955 1.00 95.88 199 THR A N 1
ATOM 1521 C CA . THR A 1 199 ? 0.113 -11.899 11.129 1.00 95.88 199 THR A CA 1
ATOM 1522 C C . THR A 1 199 ? -0.198 -10.892 10.019 1.00 95.88 199 THR A C 1
ATOM 1524 O O . THR A 1 199 ? -1.270 -10.937 9.407 1.00 95.88 199 THR A O 1
ATOM 1527 N N . ARG A 1 200 ? 0.726 -9.955 9.767 1.00 97.50 200 ARG A N 1
ATOM 1528 C CA . ARG A 1 200 ? 0.536 -8.847 8.820 1.00 97.50 200 ARG A CA 1
ATOM 1529 C C . ARG A 1 200 ? 1.704 -8.712 7.861 1.00 97.50 200 ARG A C 1
ATOM 1531 O O . ARG A 1 200 ? 2.846 -8.893 8.270 1.00 97.50 200 ARG A O 1
ATOM 1538 N N . TYR A 1 201 ? 1.421 -8.331 6.621 1.00 97.56 201 TYR A N 1
ATOM 1539 C CA . TYR A 1 201 ? 2.424 -8.068 5.589 1.00 97.56 201 TYR A CA 1
ATOM 1540 C C . TYR A 1 201 ? 2.143 -6.722 4.929 1.00 97.56 201 TYR A C 1
ATOM 1542 O O . TYR A 1 201 ? 0.984 -6.385 4.692 1.00 97.56 201 TYR A O 1
ATOM 1550 N N . LEU A 1 202 ? 3.197 -5.970 4.610 1.00 96.88 202 LEU A N 1
ATOM 1551 C CA . LEU A 1 202 ? 3.098 -4.701 3.891 1.00 96.88 202 LEU A CA 1
ATOM 1552 C C . LEU A 1 202 ? 3.529 -4.903 2.439 1.00 96.88 202 LEU A C 1
ATOM 1554 O O . LEU A 1 202 ? 4.677 -5.261 2.170 1.00 96.88 202 LEU A O 1
ATOM 1558 N N . ALA A 1 203 ? 2.619 -4.629 1.510 1.00 94.44 203 ALA A N 1
ATOM 1559 C CA . ALA A 1 203 ? 2.884 -4.622 0.081 1.00 94.44 203 ALA A CA 1
ATOM 1560 C C . ALA A 1 203 ? 2.730 -3.207 -0.481 1.00 94.44 203 ALA A C 1
ATOM 1562 O O . ALA A 1 203 ? 1.707 -2.551 -0.291 1.00 94.44 203 ALA A O 1
ATOM 1563 N N . GLN A 1 204 ? 3.761 -2.735 -1.177 1.00 90.06 204 GLN A N 1
ATOM 1564 C CA . GLN A 1 204 ? 3.792 -1.394 -1.747 1.00 90.06 204 GLN A CA 1
ATOM 1565 C C . GLN A 1 204 ? 4.853 -1.273 -2.834 1.00 90.06 204 GLN A C 1
ATOM 1567 O O . GLN A 1 204 ? 5.898 -1.910 -2.758 1.00 90.06 204 GLN A O 1
ATOM 1572 N N . GLY A 1 205 ? 4.598 -0.408 -3.809 1.00 84.38 205 GLY A N 1
ATOM 1573 C CA . GLY A 1 205 ? 5.624 0.196 -4.657 1.00 84.38 205 GLY A CA 1
ATOM 1574 C C . GLY A 1 205 ? 5.623 1.700 -4.423 1.00 84.38 205 GLY A C 1
ATOM 1575 O O . GLY A 1 205 ? 4.623 2.229 -3.953 1.00 84.38 205 GLY A O 1
ATOM 1576 N N . TYR A 1 206 ? 6.713 2.384 -4.738 1.00 79.88 206 TYR A N 1
ATOM 1577 C CA . TYR A 1 206 ? 6.864 3.808 -4.484 1.00 79.88 206 TYR A CA 1
ATOM 1578 C C . TYR A 1 206 ? 7.424 4.508 -5.715 1.00 79.88 206 TYR A C 1
ATOM 1580 O O . TYR A 1 206 ? 8.566 4.272 -6.128 1.00 79.88 206 TYR A O 1
ATOM 1588 N N . GLN A 1 207 ? 6.594 5.343 -6.339 1.00 70.56 207 GLN A N 1
ATOM 1589 C CA . GLN A 1 207 ? 6.898 5.899 -7.650 1.00 70.56 207 GLN A CA 1
ATOM 1590 C C . GLN A 1 207 ? 8.157 6.766 -7.579 1.00 70.56 207 GLN A C 1
ATOM 1592 O O . GLN A 1 207 ? 8.259 7.664 -6.755 1.00 70.56 207 GLN A O 1
ATOM 1597 N N . GLY A 1 208 ? 9.118 6.491 -8.462 1.00 66.25 208 GLY A N 1
ATOM 1598 C CA . GLY A 1 208 ? 10.407 7.187 -8.482 1.00 66.25 208 GLY A CA 1
ATOM 1599 C C . GLY A 1 208 ? 11.474 6.600 -7.550 1.00 66.25 208 GLY A C 1
ATOM 1600 O O . GLY A 1 208 ? 12.636 6.954 -7.717 1.00 66.25 208 GLY A O 1
ATOM 1601 N N . ALA A 1 209 ? 11.128 5.667 -6.650 1.00 72.38 209 ALA A N 1
ATOM 1602 C CA . ALA A 1 209 ? 12.074 5.067 -5.702 1.00 72.38 209 ALA A CA 1
ATOM 1603 C C . ALA A 1 209 ? 12.227 3.541 -5.857 1.00 72.38 209 ALA A C 1
ATOM 1605 O O . ALA A 1 209 ? 13.326 3.051 -6.119 1.00 72.38 209 ALA A O 1
ATOM 1606 N N . TYR A 1 210 ? 11.151 2.763 -5.717 1.00 76.44 210 TYR A N 1
ATOM 1607 C CA . TYR A 1 210 ? 11.228 1.297 -5.777 1.00 76.44 210 TYR A CA 1
ATOM 1608 C C . TYR A 1 210 ? 9.933 0.646 -6.258 1.00 76.44 210 TYR A C 1
ATOM 1610 O O . TYR A 1 210 ? 8.840 1.184 -6.105 1.00 76.44 210 TYR A O 1
ATOM 1618 N N . PHE A 1 211 ? 10.050 -0.550 -6.830 1.00 83.12 211 PHE A N 1
ATOM 1619 C CA . PHE A 1 211 ? 8.903 -1.341 -7.276 1.00 83.12 211 PHE A CA 1
ATOM 1620 C C . PHE A 1 211 ? 8.407 -2.275 -6.166 1.00 83.12 211 PHE A C 1
ATOM 1622 O O . PHE A 1 211 ? 9.167 -2.655 -5.274 1.00 83.12 211 PHE A O 1
ATOM 1629 N N . ALA A 1 212 ? 7.155 -2.726 -6.265 1.00 84.25 212 ALA A N 1
ATOM 1630 C CA . ALA A 1 212 ? 6.605 -3.721 -5.345 1.00 84.25 212 ALA A CA 1
ATOM 1631 C C . ALA A 1 212 ? 7.386 -5.043 -5.342 1.00 84.25 212 ALA A C 1
ATOM 1633 O O . ALA A 1 212 ? 7.557 -5.638 -4.283 1.00 84.25 212 ALA A O 1
ATOM 1634 N N . HIS A 1 213 ? 7.929 -5.467 -6.489 1.00 84.12 213 HIS A N 1
ATOM 1635 C CA . HIS A 1 213 ? 8.798 -6.648 -6.581 1.00 84.12 213 HIS A CA 1
ATOM 1636 C C . HIS A 1 213 ? 10.035 -6.529 -5.692 1.00 84.12 213 HIS A C 1
ATOM 1638 O O . HIS A 1 213 ? 10.331 -7.436 -4.911 1.00 84.12 213 HIS A O 1
ATOM 1644 N N . TRP A 1 214 ? 10.706 -5.377 -5.751 1.00 85.94 214 TRP A N 1
ATOM 1645 C CA . TRP A 1 214 ? 11.819 -5.085 -4.867 1.00 85.94 214 TRP A CA 1
ATOM 1646 C C . TRP A 1 214 ? 11.344 -5.073 -3.421 1.00 85.94 214 TRP A C 1
ATOM 1648 O O . TRP A 1 214 ? 11.844 -5.848 -2.611 1.00 85.94 214 TRP A O 1
ATOM 1658 N N . TRP A 1 215 ? 10.318 -4.290 -3.086 1.00 92.06 215 TRP A N 1
ATOM 1659 C CA . TRP A 1 215 ? 9.819 -4.215 -1.711 1.00 92.06 215 TRP A CA 1
ATOM 1660 C C . TRP A 1 215 ? 9.508 -5.598 -1.119 1.00 92.06 215 TRP A C 1
ATOM 1662 O O . TRP A 1 215 ? 9.928 -5.900 -0.003 1.00 92.06 215 TRP A O 1
ATOM 1672 N N . LEU A 1 216 ? 8.863 -6.469 -1.896 1.00 90.62 216 LEU A N 1
ATOM 1673 C CA . LEU A 1 216 ? 8.440 -7.815 -1.505 1.00 90.62 216 LEU A CA 1
ATOM 1674 C C . LEU A 1 216 ? 9.549 -8.874 -1.575 1.00 90.62 216 LEU A C 1
ATOM 1676 O O . LEU A 1 216 ? 9.303 -10.020 -1.222 1.00 90.62 216 LEU A O 1
ATOM 1680 N N . GLY A 1 217 ? 10.782 -8.517 -1.944 1.00 87.50 217 GLY A N 1
ATOM 1681 C CA . GLY A 1 217 ? 11.909 -9.461 -1.919 1.00 87.50 217 GLY A CA 1
ATOM 1682 C C . GLY A 1 217 ? 12.001 -10.381 -3.136 1.00 87.50 217 GLY A C 1
ATOM 1683 O O . GLY A 1 217 ? 12.729 -11.366 -3.081 1.00 87.50 217 GLY A O 1
ATOM 1684 N N . LEU A 1 218 ? 11.273 -10.076 -4.212 1.00 83.69 218 LEU A N 1
ATOM 1685 C CA . LEU A 1 218 ? 11.222 -10.903 -5.419 1.00 83.69 218 LEU A CA 1
ATOM 1686 C C . LEU A 1 218 ? 12.414 -10.673 -6.346 1.00 83.69 218 LEU A C 1
ATOM 1688 O O . LEU A 1 218 ? 12.819 -11.580 -7.069 1.00 83.69 218 LEU A O 1
ATOM 1692 N N . ASP A 1 219 ? 12.966 -9.463 -6.326 1.00 80.25 219 ASP A N 1
ATOM 1693 C CA . ASP A 1 219 ? 14.157 -9.098 -7.077 1.00 80.25 219 ASP A CA 1
ATOM 1694 C C . ASP A 1 219 ? 14.944 -7.970 -6.385 1.00 80.25 219 ASP A C 1
ATOM 1696 O O . ASP A 1 219 ? 14.599 -7.498 -5.293 1.00 80.25 219 ASP A O 1
ATOM 1700 N N . ASP A 1 220 ? 16.013 -7.538 -7.052 1.00 73.25 220 ASP A N 1
ATOM 1701 C CA . ASP A 1 220 ? 16.861 -6.420 -6.641 1.00 73.25 220 ASP A CA 1
ATOM 1702 C C . ASP A 1 220 ? 16.653 -5.173 -7.522 1.00 73.25 220 ASP A C 1
ATOM 1704 O O . ASP A 1 220 ? 17.542 -4.331 -7.654 1.00 73.25 220 ASP A O 1
ATOM 1708 N N . SER A 1 221 ? 15.460 -5.018 -8.112 1.00 66.25 221 SER A N 1
ATOM 1709 C CA . SER A 1 221 ? 15.122 -3.878 -8.971 1.00 66.25 221 SER A CA 1
ATOM 1710 C C . SER A 1 221 ? 14.829 -2.601 -8.158 1.00 66.25 221 SER A C 1
ATOM 1712 O O . SER A 1 221 ? 13.693 -2.242 -7.871 1.00 66.25 221 SER A O 1
ATOM 1714 N N . TYR A 1 222 ? 15.871 -1.872 -7.763 1.00 70.56 222 TYR A N 1
ATOM 1715 C CA . TYR A 1 222 ? 15.731 -0.544 -7.150 1.00 70.56 222 TYR A CA 1
ATOM 1716 C C . TYR A 1 222 ? 15.941 0.566 -8.190 1.00 70.56 222 TYR A C 1
ATOM 1718 O O . TYR A 1 222 ? 16.806 0.440 -9.062 1.00 70.56 222 TYR A O 1
ATOM 1726 N N . ALA A 1 223 ? 15.184 1.669 -8.116 1.00 64.19 223 ALA A N 1
ATOM 1727 C CA . ALA A 1 223 ? 15.416 2.810 -9.000 1.00 64.19 223 ALA A CA 1
ATOM 1728 C C . ALA A 1 223 ? 16.644 3.597 -8.503 1.00 64.19 223 ALA A C 1
ATOM 1730 O O . ALA A 1 223 ? 16.557 4.456 -7.631 1.00 64.19 223 ALA A O 1
ATOM 1731 N N . GLY A 1 224 ? 17.822 3.266 -9.039 1.00 70.31 224 GLY A N 1
ATOM 1732 C CA . GLY A 1 224 ? 19.098 3.874 -8.649 1.00 70.31 224 GLY A CA 1
ATOM 1733 C C . GLY A 1 224 ? 19.834 3.068 -7.577 1.00 70.31 224 GLY A C 1
ATOM 1734 O O . GLY A 1 224 ? 19.845 1.840 -7.618 1.00 70.31 224 GLY A O 1
ATOM 1735 N N . THR A 1 225 ? 20.464 3.754 -6.621 1.00 75.44 225 THR A N 1
ATOM 1736 C CA . THR A 1 225 ? 21.219 3.114 -5.532 1.00 75.44 225 THR A CA 1
ATOM 1737 C C . THR A 1 225 ? 20.412 3.151 -4.239 1.00 75.44 225 THR A C 1
ATOM 1739 O O . THR A 1 225 ? 20.095 4.229 -3.738 1.00 75.44 225 THR A O 1
ATOM 1742 N N . ALA A 1 226 ? 20.111 1.980 -3.676 1.00 79.88 226 ALA A N 1
ATOM 1743 C CA . ALA A 1 226 ? 19.442 1.877 -2.384 1.00 79.88 226 ALA A CA 1
ATOM 1744 C C . ALA A 1 226 ? 20.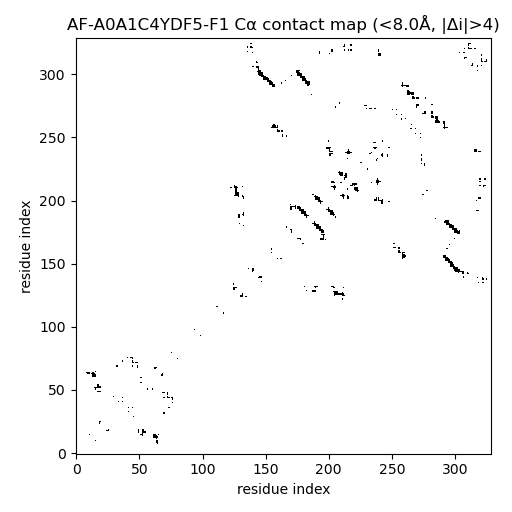398 2.282 -1.248 1.00 79.88 226 ALA A C 1
ATOM 1746 O O . ALA A 1 226 ? 21.449 1.669 -1.059 1.00 79.88 226 ALA A O 1
ATOM 1747 N N . GLY A 1 227 ? 20.034 3.320 -0.494 1.00 84.31 227 GLY A N 1
ATOM 1748 C CA . GLY A 1 227 ? 20.754 3.725 0.716 1.00 84.31 227 GLY A CA 1
ATOM 1749 C C . GLY A 1 227 ? 20.537 2.756 1.884 1.00 84.31 227 GLY A C 1
ATOM 1750 O O . GLY A 1 227 ? 19.617 1.938 1.871 1.00 84.31 227 GLY A O 1
ATOM 1751 N N . ALA A 1 228 ? 21.364 2.871 2.927 1.00 88.31 228 ALA A N 1
ATOM 1752 C CA . ALA A 1 228 ? 21.263 2.019 4.116 1.00 88.31 228 ALA A CA 1
ATOM 1753 C C . ALA A 1 228 ? 19.889 2.117 4.807 1.00 88.31 228 ALA A C 1
ATOM 1755 O O . ALA A 1 228 ? 19.365 1.103 5.264 1.00 88.31 228 ALA A O 1
ATOM 1756 N N . ASP A 1 229 ? 19.279 3.304 4.819 1.00 88.12 229 ASP A N 1
ATOM 1757 C CA . ASP A 1 229 ? 18.004 3.548 5.502 1.00 88.12 229 ASP A CA 1
ATOM 1758 C C . ASP A 1 229 ? 16.844 2.768 4.865 1.00 88.12 229 ASP A C 1
ATOM 1760 O O . ASP A 1 229 ? 16.119 2.049 5.553 1.00 88.12 229 ASP A O 1
ATOM 1764 N N . ILE A 1 230 ? 16.700 2.825 3.535 1.00 89.25 230 ILE A N 1
ATOM 1765 C CA . ILE A 1 230 ? 15.635 2.096 2.827 1.00 89.25 230 ILE A CA 1
ATOM 1766 C C . ILE A 1 230 ? 15.873 0.584 2.830 1.00 89.25 230 ILE A C 1
ATOM 1768 O O . ILE A 1 230 ? 14.918 -0.188 2.866 1.00 89.25 230 ILE A O 1
ATOM 1772 N N . LEU A 1 231 ? 17.132 0.138 2.868 1.00 91.19 231 LEU A N 1
ATOM 1773 C CA . LEU A 1 231 ? 17.451 -1.275 3.069 1.00 91.19 231 LEU A CA 1
ATOM 1774 C C . LEU A 1 231 ? 17.035 -1.745 4.467 1.00 91.19 231 LEU A C 1
ATOM 1776 O O . LEU A 1 231 ? 16.398 -2.788 4.579 1.00 91.19 231 LEU A O 1
ATOM 1780 N N . ALA A 1 232 ? 17.306 -0.959 5.513 1.00 92.50 232 ALA A N 1
ATOM 1781 C CA . ALA A 1 232 ? 16.876 -1.273 6.873 1.00 92.50 232 ALA A CA 1
ATOM 1782 C C . ALA A 1 232 ? 15.342 -1.290 7.008 1.00 92.50 232 ALA A C 1
ATOM 1784 O O . ALA A 1 232 ? 14.794 -2.157 7.691 1.00 92.50 232 ALA A O 1
ATOM 1785 N N . LEU A 1 233 ? 14.636 -0.380 6.327 1.00 93.19 233 LEU A N 1
ATOM 1786 C CA . LEU A 1 233 ? 13.171 -0.375 6.270 1.00 93.19 233 LEU A CA 1
ATOM 1787 C C . LEU A 1 233 ? 12.613 -1.584 5.510 1.00 93.19 233 LEU A C 1
ATOM 1789 O O . LEU A 1 233 ? 11.696 -2.232 6.015 1.00 93.19 233 LEU A O 1
ATOM 1793 N N . ARG A 1 234 ? 13.171 -1.913 4.335 1.00 93.12 234 ARG A N 1
ATOM 1794 C CA . ARG A 1 234 ? 12.788 -3.102 3.552 1.00 93.12 234 ARG A CA 1
ATOM 1795 C C . ARG A 1 234 ? 13.046 -4.374 4.335 1.00 93.12 234 ARG A C 1
ATOM 1797 O O . ARG A 1 234 ? 12.229 -5.285 4.271 1.00 93.12 234 ARG A O 1
ATOM 1804 N N . ASP A 1 235 ? 14.155 -4.440 5.065 1.00 92.81 235 ASP A N 1
ATOM 1805 C CA . ASP A 1 235 ? 14.391 -5.529 5.994 1.00 92.81 235 ASP A CA 1
ATOM 1806 C C . ASP A 1 235 ? 13.245 -5.531 6.990 1.00 92.81 235 ASP A C 1
ATOM 1808 O O . ASP A 1 235 ? 12.447 -6.443 6.934 1.00 92.81 235 ASP A O 1
ATOM 1812 N N . ARG A 1 236 ? 13.061 -4.488 7.798 1.00 94.00 236 ARG A N 1
ATOM 1813 C CA . ARG A 1 236 ? 12.071 -4.441 8.885 1.00 94.00 236 ARG A CA 1
ATOM 1814 C C . ARG A 1 236 ? 10.625 -4.776 8.465 1.00 94.00 236 ARG A C 1
ATOM 1816 O O . ARG A 1 236 ? 10.030 -5.639 9.105 1.00 94.00 236 ARG A O 1
ATOM 1823 N N . TYR A 1 237 ? 10.114 -4.182 7.383 1.00 95.75 237 TYR A N 1
ATOM 1824 C CA . TYR A 1 237 ? 8.697 -4.242 6.977 1.00 95.75 237 TYR A CA 1
ATOM 1825 C C . TYR A 1 237 ? 8.410 -4.982 5.656 1.00 95.75 237 TYR A C 1
ATOM 1827 O O . TYR A 1 237 ? 7.245 -5.218 5.337 1.00 95.75 237 TYR A O 1
ATOM 1835 N N . GLY A 1 238 ? 9.432 -5.279 4.852 1.00 93.44 238 GLY A N 1
ATOM 1836 C CA . GLY A 1 238 ? 9.286 -5.783 3.483 1.00 93.44 238 GLY A CA 1
ATOM 1837 C C . GLY A 1 238 ? 9.709 -7.245 3.321 1.00 93.44 238 GLY A C 1
ATOM 1838 O O . GLY A 1 238 ? 9.492 -8.086 4.190 1.00 93.44 238 GLY A O 1
ATOM 1839 N N . ARG A 1 239 ? 10.289 -7.573 2.162 1.00 91.31 239 ARG A N 1
ATOM 1840 C CA . ARG A 1 239 ? 10.753 -8.920 1.768 1.00 91.31 239 ARG A CA 1
ATOM 1841 C C . ARG A 1 239 ? 9.683 -10.018 1.828 1.00 91.31 239 ARG A C 1
ATOM 1843 O O . ARG A 1 239 ? 10.015 -11.181 2.041 1.00 91.31 239 ARG A O 1
ATOM 1850 N N . GLY A 1 240 ? 8.407 -9.642 1.717 1.00 90.06 240 GLY A N 1
ATOM 1851 C CA . GLY A 1 240 ? 7.294 -10.591 1.807 1.00 90.06 240 GLY A CA 1
ATOM 1852 C C . GLY A 1 240 ? 7.185 -11.264 3.179 1.00 90.06 240 GLY A C 1
ATOM 1853 O O . GLY A 1 240 ? 6.597 -12.338 3.291 1.00 90.06 240 GLY A O 1
ATOM 1854 N N . ARG A 1 241 ? 7.764 -10.661 4.227 1.00 92.50 241 ARG A N 1
ATOM 1855 C CA . ARG A 1 241 ? 7.841 -11.250 5.565 1.00 92.50 241 ARG A CA 1
ATOM 1856 C C . ARG A 1 241 ? 6.831 -10.611 6.531 1.00 92.50 241 ARG A C 1
ATOM 1858 O O . ARG A 1 241 ? 6.418 -9.473 6.303 1.00 92.50 241 ARG A O 1
ATOM 1865 N N . PRO A 1 242 ? 6.464 -11.311 7.618 1.00 95.75 242 PRO A N 1
ATOM 1866 C CA . PRO A 1 242 ? 5.630 -10.745 8.671 1.00 95.75 242 PRO A CA 1
ATOM 1867 C C . PRO A 1 242 ? 6.218 -9.464 9.271 1.00 95.75 242 PRO A C 1
ATOM 1869 O O . PRO A 1 242 ? 7.401 -9.419 9.613 1.00 95.75 242 PRO A O 1
ATOM 1872 N N . ILE A 1 243 ? 5.376 -8.451 9.458 1.00 97.12 243 ILE A N 1
ATOM 1873 C CA . ILE A 1 243 ? 5.685 -7.275 10.274 1.00 97.12 243 ILE A CA 1
ATOM 1874 C C . ILE A 1 243 ? 5.627 -7.701 11.746 1.00 97.12 243 ILE A C 1
ATOM 1876 O O . ILE A 1 243 ? 4.678 -8.375 12.155 1.00 97.12 243 ILE A O 1
ATOM 1880 N N . SER A 1 244 ? 6.624 -7.316 12.548 1.00 97.00 244 SER A N 1
ATOM 1881 C CA . SER A 1 244 ? 6.591 -7.596 13.989 1.00 97.00 244 SER A CA 1
ATOM 1882 C C . SER A 1 244 ? 5.434 -6.845 14.675 1.00 97.00 244 SER A C 1
ATOM 1884 O O . SER A 1 244 ? 5.027 -5.779 14.198 1.00 97.00 244 SER A O 1
ATOM 1886 N N . PRO A 1 245 ? 4.881 -7.356 15.791 1.00 95.81 245 PRO A N 1
ATOM 1887 C CA . PRO A 1 245 ? 3.820 -6.663 16.523 1.00 95.81 245 PRO A CA 1
ATOM 1888 C C . PRO A 1 245 ? 4.196 -5.233 16.941 1.00 95.81 245 PRO A C 1
ATOM 1890 O O . PRO A 1 245 ? 3.360 -4.333 16.866 1.00 95.81 245 PRO A O 1
ATOM 1893 N N . GLU A 1 246 ? 5.449 -5.012 17.339 1.00 96.38 246 GLU A N 1
ATOM 1894 C CA . GLU A 1 246 ? 5.966 -3.710 17.767 1.00 96.38 246 GLU A CA 1
ATOM 1895 C C . GLU A 1 246 ? 6.060 -2.726 16.595 1.00 96.38 246 GLU A C 1
ATOM 1897 O O . GLU A 1 246 ? 5.648 -1.569 16.707 1.00 96.38 246 GLU A O 1
ATOM 1902 N N . ASP A 1 247 ? 6.554 -3.195 15.448 1.00 96.50 247 ASP A N 1
ATOM 1903 C CA . ASP A 1 247 ? 6.650 -2.393 14.227 1.00 96.50 247 ASP A CA 1
ATOM 1904 C C . ASP A 1 247 ? 5.267 -2.033 13.694 1.00 96.50 247 ASP A C 1
ATOM 1906 O O . ASP A 1 247 ? 5.026 -0.901 13.273 1.00 96.50 247 ASP A O 1
ATOM 1910 N N . TRP A 1 248 ? 4.333 -2.981 13.761 1.00 96.62 248 TRP A N 1
ATOM 1911 C CA . TRP A 1 248 ? 2.953 -2.744 13.377 1.00 96.62 248 TRP A CA 1
ATOM 1912 C C . TRP A 1 248 ? 2.280 -1.705 14.279 1.00 96.62 248 TRP A C 1
ATOM 1914 O O . TRP A 1 248 ? 1.652 -0.776 13.772 1.00 96.62 248 TRP A O 1
ATOM 1924 N N . ALA A 1 249 ? 2.448 -1.809 15.601 1.00 95.88 249 ALA A N 1
ATOM 1925 C CA . ALA A 1 249 ? 1.920 -0.820 16.539 1.00 95.88 249 ALA A CA 1
ATOM 1926 C C . ALA A 1 249 ? 2.483 0.583 16.255 1.00 95.88 249 ALA A C 1
ATOM 1928 O O . ALA A 1 249 ? 1.718 1.540 16.139 1.00 95.88 249 ALA A O 1
ATOM 1929 N N . SER A 1 250 ? 3.800 0.688 16.038 1.00 95.19 250 SER A N 1
ATOM 1930 C CA . SER A 1 250 ? 4.460 1.952 15.692 1.00 95.19 250 SER A CA 1
ATOM 1931 C C . SER A 1 250 ? 3.953 2.542 14.372 1.00 95.19 250 SER A C 1
ATOM 1933 O O . SER A 1 250 ? 3.804 3.763 14.264 1.00 95.19 250 SER A O 1
ATOM 1935 N N . LEU A 1 251 ? 3.698 1.702 13.364 1.00 95.56 251 LEU A N 1
ATOM 1936 C CA . LEU A 1 251 ? 3.134 2.131 12.086 1.00 95.56 251 LEU A CA 1
ATOM 1937 C C . LEU A 1 251 ? 1.713 2.674 12.272 1.00 95.56 251 LEU A C 1
ATOM 1939 O O . LEU A 1 251 ? 1.422 3.778 11.816 1.00 95.56 251 LEU A O 1
ATOM 1943 N N . VAL A 1 252 ? 0.849 1.948 12.987 1.00 96.50 252 VAL A N 1
ATOM 1944 C CA . VAL A 1 252 ? -0.527 2.385 13.272 1.00 96.50 252 VAL A CA 1
ATOM 1945 C C . VAL A 1 252 ? -0.539 3.708 14.039 1.00 96.50 252 VAL A C 1
ATOM 1947 O O . VAL A 1 252 ? -1.247 4.628 13.638 1.00 96.50 252 VAL A O 1
ATOM 1950 N N . ASP A 1 253 ? 0.270 3.844 15.091 1.00 95.75 253 ASP A N 1
ATOM 1951 C CA . ASP A 1 253 ? 0.366 5.085 15.872 1.00 95.75 253 ASP A CA 1
ATOM 1952 C C . ASP A 1 253 ? 0.784 6.277 15.007 1.00 95.75 253 ASP A C 1
ATOM 1954 O O . ASP A 1 253 ? 0.228 7.374 15.126 1.00 95.75 253 ASP A O 1
ATOM 1958 N N . SER A 1 254 ? 1.728 6.051 14.095 1.00 94.50 254 SER A N 1
ATOM 1959 C CA . SER A 1 254 ? 2.198 7.081 13.173 1.00 94.50 254 SER A CA 1
ATOM 1960 C C . SER A 1 254 ? 1.096 7.497 12.196 1.00 94.50 254 SER A C 1
ATOM 1962 O O . SER A 1 254 ? 0.868 8.696 12.045 1.00 94.50 254 SER A O 1
ATOM 1964 N N . LEU A 1 255 ? 0.365 6.539 11.605 1.00 94.69 255 LEU A N 1
ATOM 1965 C CA . LEU A 1 255 ? -0.759 6.794 10.687 1.00 94.69 255 LEU A CA 1
ATOM 1966 C C . LEU A 1 255 ? -1.913 7.545 11.372 1.00 94.69 255 LEU A C 1
ATOM 1968 O O . LEU A 1 255 ? -2.444 8.514 10.827 1.00 94.69 255 LEU A O 1
ATOM 1972 N N . VAL A 1 256 ? -2.258 7.159 12.603 1.00 95.75 256 VAL A N 1
ATOM 1973 C CA . VAL A 1 256 ? -3.264 7.858 13.421 1.00 95.75 256 VAL A CA 1
ATOM 1974 C C . VAL A 1 256 ? -2.832 9.287 13.742 1.00 95.75 256 VAL A C 1
ATOM 1976 O O . VAL A 1 256 ? -3.634 10.221 13.680 1.00 95.75 256 VAL A O 1
ATOM 1979 N N . THR A 1 257 ? -1.552 9.486 14.047 1.00 94.44 257 THR A N 1
ATOM 1980 C CA . THR A 1 257 ? -1.014 10.828 14.289 1.00 94.44 257 THR A CA 1
ATOM 1981 C C . THR A 1 257 ? -1.084 11.687 13.023 1.00 94.44 257 THR A C 1
ATOM 1983 O O . THR A 1 257 ? -1.357 12.888 13.108 1.00 94.44 257 THR A O 1
ATOM 1986 N N . THR A 1 258 ? -0.906 11.084 11.841 1.00 92.00 258 THR A N 1
ATOM 1987 C CA . THR A 1 258 ? -0.852 11.813 10.566 1.00 92.00 258 THR A CA 1
ATOM 1988 C C . THR A 1 258 ? -2.183 12.491 10.235 1.00 92.00 258 THR A C 1
ATOM 1990 O O . THR A 1 258 ? -2.190 13.657 9.845 1.00 92.00 258 THR A O 1
ATOM 1993 N N . ILE A 1 259 ? -3.316 11.813 10.457 1.00 92.25 259 ILE A N 1
ATOM 1994 C CA . ILE A 1 259 ? -4.655 12.369 10.171 1.00 92.25 259 ILE A CA 1
ATOM 1995 C C . ILE A 1 259 ? -5.066 13.511 11.111 1.00 92.25 259 ILE A C 1
ATOM 1997 O O . ILE A 1 259 ? -5.963 14.285 10.792 1.00 92.25 259 ILE A O 1
ATOM 2001 N N . SER A 1 260 ? -4.391 13.652 12.256 1.00 91.25 260 SER A N 1
ATOM 2002 C CA . SER A 1 260 ? -4.614 14.747 13.213 1.00 91.25 260 SER A CA 1
ATOM 2003 C C . SER A 1 260 ? -3.571 15.867 13.101 1.00 91.25 260 SER A C 1
ATOM 2005 O O . SER A 1 260 ? -3.601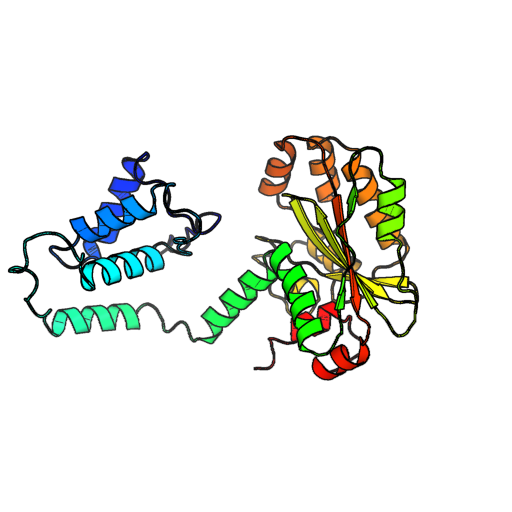 16.823 13.874 1.00 91.25 260 SER A O 1
ATOM 2007 N N . SER A 1 261 ? -2.631 15.749 12.162 1.00 93.00 261 SER A N 1
ATOM 2008 C CA . SER A 1 261 ? -1.507 16.669 11.995 1.00 93.00 261 SER A CA 1
ATOM 2009 C C . SER A 1 261 ? -1.760 17.684 10.876 1.00 93.00 261 SER A C 1
ATOM 2011 O O . SER A 1 261 ? -2.588 17.495 9.991 1.00 93.00 261 SER A O 1
ATOM 2013 N N . THR A 1 262 ? -1.009 18.784 10.886 1.00 92.88 262 THR A N 1
ATOM 2014 C CA . THR A 1 262 ? -0.934 19.708 9.741 1.00 92.88 262 THR A CA 1
ATOM 2015 C C . THR A 1 262 ? -0.033 19.139 8.641 1.00 92.88 262 THR A C 1
ATOM 2017 O O . THR A 1 262 ? 0.892 18.388 8.940 1.00 92.88 262 THR A O 1
ATOM 2020 N N . TRP A 1 263 ? -0.219 19.530 7.376 1.00 91.12 263 TRP A N 1
ATOM 2021 C CA . TRP A 1 263 ? 0.628 19.055 6.267 1.00 91.12 263 TRP A CA 1
ATOM 2022 C C . TRP A 1 263 ? 2.146 19.211 6.489 1.00 91.12 263 TRP A C 1
ATOM 2024 O O . TRP A 1 263 ? 2.880 18.270 6.184 1.00 91.12 263 TRP A O 1
ATOM 2034 N N . PRO A 1 264 ? 2.659 20.312 7.079 1.00 92.31 264 PRO A N 1
ATOM 2035 C CA . PRO A 1 264 ? 4.074 20.399 7.436 1.00 92.31 264 PRO A CA 1
ATOM 2036 C C . PRO A 1 264 ? 4.527 19.348 8.456 1.00 92.31 264 PRO A C 1
ATOM 2038 O O . PRO A 1 264 ? 5.623 18.810 8.326 1.00 92.31 264 PRO A O 1
ATOM 2041 N N . GLN A 1 265 ? 3.694 19.035 9.450 1.00 93.06 265 GLN A N 1
ATOM 2042 C CA . GLN A 1 265 ? 3.982 17.985 10.433 1.00 93.06 265 GLN A CA 1
ATOM 2043 C C . GLN A 1 265 ? 3.898 16.594 9.800 1.00 93.06 265 GLN A C 1
ATOM 2045 O O . GLN A 1 265 ? 4.776 15.770 10.043 1.00 93.06 265 GLN A O 1
ATOM 2050 N N . VAL A 1 266 ? 2.894 16.363 8.945 1.00 91.38 266 VAL A N 1
ATOM 2051 C CA . VAL A 1 266 ? 2.769 15.139 8.145 1.00 91.38 266 VAL A CA 1
ATOM 2052 C C . VAL A 1 266 ? 4.035 14.910 7.337 1.00 91.38 266 VAL A C 1
ATOM 2054 O O . VAL A 1 266 ? 4.580 13.820 7.386 1.00 91.38 266 VAL A O 1
ATOM 2057 N N . ALA A 1 267 ? 4.547 15.927 6.646 1.00 90.19 267 ALA A N 1
ATOM 2058 C CA . ALA A 1 267 ? 5.747 15.818 5.824 1.00 90.19 267 ALA A CA 1
ATOM 2059 C C . ALA A 1 267 ? 6.988 15.361 6.620 1.00 90.19 267 ALA A C 1
ATOM 2061 O O . ALA A 1 267 ? 7.789 14.571 6.120 1.00 90.19 267 ALA A O 1
ATOM 2062 N N . GLU A 1 268 ? 7.144 15.824 7.863 1.00 89.44 268 GLU A N 1
ATOM 2063 C CA . GLU A 1 268 ? 8.243 15.395 8.736 1.00 89.44 268 GLU A CA 1
ATOM 2064 C C . GLU A 1 268 ? 8.027 13.976 9.288 1.00 89.44 268 GLU A C 1
ATOM 2066 O O . GLU A 1 268 ? 8.961 13.177 9.296 1.00 89.44 268 GLU A O 1
ATOM 2071 N N . GLN A 1 269 ? 6.795 13.624 9.671 1.00 88.81 269 GLN A N 1
ATOM 2072 C CA . GLN A 1 269 ? 6.432 12.265 10.103 1.00 88.81 269 GLN A CA 1
ATOM 2073 C C . GLN A 1 269 ? 6.530 11.247 8.958 1.00 88.81 269 GLN A C 1
ATOM 2075 O O . GLN A 1 269 ? 6.904 10.098 9.168 1.00 88.81 269 GLN A O 1
ATOM 2080 N N . TRP A 1 270 ? 6.238 11.654 7.723 1.00 88.75 270 TRP A N 1
ATOM 2081 C CA . TRP A 1 270 ? 6.233 10.764 6.562 1.00 88.75 270 TRP A CA 1
ATOM 2082 C C . TRP A 1 270 ? 7.614 10.153 6.297 1.00 88.75 270 TRP A C 1
ATOM 2084 O O . TRP A 1 270 ? 7.720 9.015 5.845 1.00 88.75 270 TRP A O 1
ATOM 2094 N N . ARG A 1 271 ? 8.686 10.870 6.662 1.00 83.94 271 ARG A N 1
ATOM 2095 C CA . ARG A 1 271 ? 10.074 10.385 6.590 1.00 83.94 271 ARG A CA 1
ATOM 2096 C C . ARG A 1 271 ? 10.370 9.228 7.542 1.00 83.94 271 ARG A C 1
ATOM 2098 O O . ARG A 1 271 ? 11.316 8.487 7.302 1.00 83.94 271 ARG A O 1
ATOM 2105 N N . THR A 1 272 ? 9.606 9.087 8.626 1.00 82.56 272 THR A N 1
ATOM 2106 C CA . THR A 1 272 ? 9.818 8.033 9.631 1.00 82.56 272 THR A CA 1
ATOM 2107 C C . THR A 1 272 ? 8.989 6.781 9.358 1.00 82.56 272 THR A C 1
ATOM 2109 O O . THR A 1 272 ? 9.173 5.763 10.022 1.00 82.56 272 THR A O 1
ATOM 2112 N N . LEU A 1 273 ? 8.064 6.852 8.401 1.00 89.00 273 LEU A N 1
ATOM 2113 C CA . LEU A 1 273 ? 7.251 5.728 7.957 1.00 89.00 273 LEU A CA 1
ATOM 2114 C C . LEU A 1 273 ? 8.044 4.820 7.003 1.00 89.00 273 LEU A C 1
ATOM 2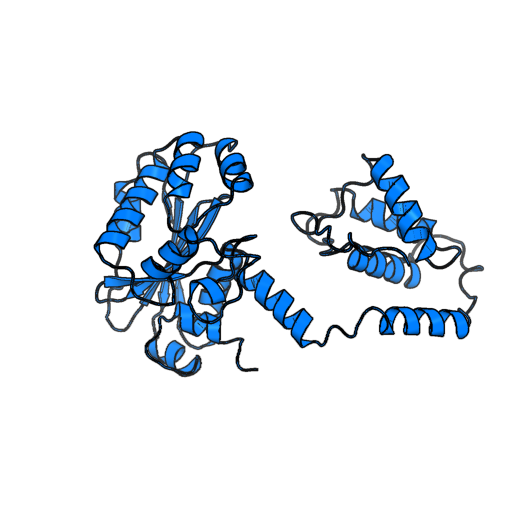116 O O . LEU A 1 273 ? 9.029 5.264 6.405 1.00 89.00 273 LEU A O 1
ATOM 2120 N N . PRO A 1 274 ? 7.624 3.555 6.806 1.00 89.19 274 PRO A N 1
ATOM 2121 C CA . PRO A 1 274 ? 8.334 2.586 5.969 1.00 89.19 274 PRO A CA 1
ATOM 2122 C C . PRO A 1 274 ? 8.186 2.859 4.462 1.00 89.19 274 PRO A C 1
ATOM 2124 O O . PRO A 1 274 ? 8.091 1.932 3.668 1.00 89.19 274 PRO A O 1
ATOM 2127 N N . PHE A 1 275 ? 8.143 4.127 4.065 1.00 87.81 275 PHE A N 1
ATOM 2128 C CA . PHE A 1 275 ? 7.906 4.585 2.700 1.00 87.81 275 PHE A CA 1
ATOM 2129 C C . PHE A 1 275 ? 9.157 5.207 2.082 1.00 87.81 275 PHE A C 1
ATOM 2131 O O . PHE A 1 275 ? 9.395 5.018 0.892 1.00 87.81 275 PHE A O 1
ATOM 2138 N N . ASN A 1 276 ? 9.990 5.851 2.912 1.00 83.75 276 ASN A N 1
ATOM 2139 C CA . ASN A 1 276 ? 11.218 6.545 2.518 1.00 83.75 276 ASN A CA 1
ATOM 2140 C C . ASN A 1 276 ? 11.005 7.538 1.355 1.00 83.75 276 ASN A C 1
ATOM 2142 O O . ASN A 1 276 ? 11.609 7.368 0.291 1.00 83.75 276 ASN A O 1
ATOM 2146 N N . PRO A 1 277 ? 10.143 8.556 1.549 1.00 81.56 277 PRO A N 1
ATOM 2147 C CA . PRO A 1 277 ? 9.905 9.586 0.543 1.00 81.56 277 PRO A CA 1
ATOM 2148 C C . PRO A 1 277 ? 11.197 10.341 0.223 1.00 81.56 277 PRO A C 1
ATOM 2150 O O . PRO A 1 277 ? 12.019 10.604 1.111 1.00 81.56 277 PRO A O 1
ATOM 2153 N N . ASP A 1 278 ? 11.365 10.746 -1.032 1.00 79.25 278 ASP A N 1
ATOM 2154 C CA . ASP A 1 278 ? 12.466 11.632 -1.389 1.00 79.25 278 ASP A CA 1
ATOM 2155 C C . ASP A 1 278 ? 12.203 13.078 -0.926 1.00 79.25 278 ASP A C 1
ATOM 2157 O O . ASP A 1 278 ? 11.138 13.441 -0.414 1.00 79.25 278 ASP A O 1
ATOM 2161 N N . ARG A 1 279 ? 13.206 13.945 -1.084 1.00 80.06 279 ARG A N 1
ATOM 2162 C CA . ARG A 1 279 ? 13.085 15.348 -0.674 1.00 80.06 279 ARG A CA 1
ATOM 2163 C C . ARG A 1 279 ? 11.992 16.094 -1.444 1.00 80.06 279 ARG A C 1
ATOM 2165 O O . ARG A 1 279 ? 11.284 16.889 -0.830 1.00 80.06 279 ARG A O 1
ATOM 2172 N N . GLN A 1 280 ? 11.890 15.874 -2.753 1.00 78.25 280 GLN A N 1
ATOM 2173 C CA . GLN A 1 280 ? 10.945 16.587 -3.611 1.00 78.25 280 GLN A CA 1
ATOM 2174 C C . GLN A 1 280 ? 9.510 16.274 -3.194 1.00 78.25 280 GLN A C 1
ATOM 2176 O O . GLN A 1 280 ? 8.663 17.164 -3.138 1.00 78.25 280 GLN A O 1
ATOM 2181 N N . GLU A 1 281 ? 9.244 15.023 -2.859 1.00 80.31 281 GLU A N 1
ATOM 2182 C CA . GLU A 1 281 ? 7.939 14.602 -2.402 1.00 80.31 281 GLU A CA 1
ATOM 2183 C C . GLU A 1 281 ? 7.612 15.127 -1.009 1.00 80.31 281 GLU A C 1
ATOM 2185 O O . GLU A 1 281 ? 6.511 15.629 -0.800 1.00 80.31 281 GLU A O 1
ATOM 2190 N N . VAL A 1 282 ? 8.567 15.101 -0.073 1.00 84.19 282 VAL A N 1
ATOM 2191 C CA . VA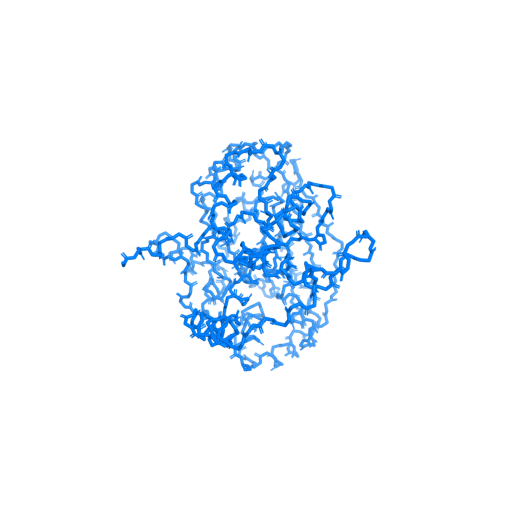L A 1 282 ? 8.361 15.717 1.245 1.00 84.19 282 VAL A CA 1
ATOM 2192 C C . VAL A 1 282 ? 8.024 17.202 1.103 1.00 84.19 282 VAL A C 1
ATOM 2194 O O . VAL A 1 282 ? 7.099 17.688 1.755 1.00 84.19 282 VAL A O 1
ATOM 2197 N N . ASP A 1 283 ? 8.726 17.924 0.229 1.00 80.56 283 ASP A N 1
ATOM 2198 C CA . ASP A 1 283 ? 8.428 19.329 -0.058 1.00 80.56 283 ASP A CA 1
ATOM 2199 C C . ASP A 1 283 ? 7.037 19.481 -0.715 1.00 80.56 283 ASP A C 1
ATOM 2201 O O . ASP A 1 283 ? 6.277 20.385 -0.359 1.00 80.56 283 ASP A O 1
ATOM 2205 N N . GLY A 1 284 ? 6.647 18.544 -1.584 1.00 82.50 284 GLY A N 1
ATOM 2206 C CA . GLY A 1 284 ? 5.312 18.468 -2.182 1.00 82.50 284 GLY A CA 1
ATOM 2207 C C . GLY A 1 284 ? 4.183 18.158 -1.190 1.00 82.50 284 GLY A C 1
ATOM 2208 O O . GLY A 1 284 ? 3.059 18.618 -1.385 1.00 82.50 284 GLY A O 1
ATOM 2209 N N . ILE A 1 285 ? 4.450 17.418 -0.110 1.00 84.38 285 ILE A N 1
ATOM 2210 C CA . ILE A 1 285 ? 3.483 17.153 0.968 1.00 84.38 285 ILE A CA 1
ATOM 2211 C C . ILE A 1 285 ? 3.226 18.428 1.782 1.00 84.38 285 ILE A C 1
ATOM 2213 O O . ILE A 1 285 ? 2.077 18.720 2.107 1.00 84.38 285 ILE A O 1
ATOM 2217 N N . LYS A 1 286 ? 4.266 19.227 2.067 1.00 84.94 286 LYS A N 1
ATOM 2218 C CA . LYS A 1 286 ? 4.159 20.456 2.883 1.00 84.94 286 LYS A CA 1
ATOM 2219 C C . LYS A 1 286 ? 3.193 21.488 2.307 1.00 84.94 286 LYS A C 1
ATOM 2221 O O . LYS A 1 286 ? 2.550 22.202 3.071 1.00 84.94 286 LYS A O 1
ATOM 2226 N N . GLY A 1 287 ? 3.126 21.586 0.979 1.00 81.00 287 GLY A N 1
ATOM 2227 C CA . GLY A 1 287 ? 2.357 22.608 0.261 1.00 81.00 287 GLY A CA 1
ATOM 2228 C C . GLY A 1 287 ? 0.890 22.265 -0.000 1.00 81.00 287 GLY A C 1
ATOM 2229 O O . GLY A 1 287 ? 0.232 22.985 -0.750 1.00 81.00 287 GLY A O 1
ATOM 2230 N N . ARG A 1 288 ? 0.372 21.162 0.549 1.00 83.56 288 ARG A N 1
ATOM 2231 C CA . ARG A 1 288 ? -0.982 20.693 0.234 1.00 83.56 288 ARG A CA 1
ATOM 2232 C C . ARG A 1 288 ? -2.064 21.489 0.939 1.00 83.56 288 ARG A C 1
ATOM 2234 O O . ARG A 1 288 ? -1.866 22.050 2.015 1.00 83.56 288 ARG A O 1
ATOM 2241 N N . SER A 1 289 ? -3.229 21.526 0.302 1.00 80.75 289 SER A N 1
ATOM 2242 C CA . SER A 1 289 ? -4.432 22.160 0.829 1.00 80.75 289 SER A CA 1
ATOM 2243 C C . SER A 1 289 ? -5.349 21.142 1.512 1.00 80.75 289 SER A C 1
ATOM 2245 O O . SER A 1 289 ? -5.223 19.931 1.328 1.00 80.75 289 SER A O 1
ATOM 2247 N N . GLY A 1 290 ? -6.281 21.645 2.323 1.00 83.69 290 GLY A N 1
ATOM 2248 C CA . GLY A 1 290 ? -7.215 20.815 3.084 1.00 83.69 290 GLY A CA 1
ATOM 2249 C C . GLY A 1 290 ? -6.569 20.116 4.279 1.00 83.69 290 GLY A C 1
ATOM 2250 O O . GLY A 1 290 ? -5.437 20.420 4.657 1.00 83.69 290 GLY A O 1
ATOM 2251 N N . SER A 1 291 ? -7.310 19.187 4.876 1.00 85.88 291 SER A N 1
ATOM 2252 C CA . SER A 1 291 ? -6.837 18.380 6.002 1.00 85.88 291 SER A CA 1
ATOM 2253 C C . SER A 1 291 ? -6.375 17.004 5.517 1.00 85.88 291 SER A C 1
ATOM 2255 O O . SER A 1 291 ? -7.006 16.448 4.612 1.00 85.88 291 SER A O 1
ATOM 2257 N N . PRO A 1 292 ? -5.321 16.426 6.117 1.00 87.81 292 PRO A N 1
ATOM 2258 C CA . PRO A 1 292 ? -4.958 15.038 5.875 1.00 87.81 292 PRO A CA 1
ATOM 2259 C C . PRO A 1 292 ? -6.135 14.104 6.162 1.00 87.81 292 PRO A C 1
ATOM 2261 O O . PRO A 1 292 ? -6.805 14.224 7.186 1.00 87.81 292 PRO A O 1
ATOM 2264 N N . THR A 1 293 ? -6.384 13.176 5.247 1.00 88.50 293 THR A N 1
ATOM 2265 C CA . THR A 1 293 ? -7.405 12.133 5.388 1.00 88.50 293 THR A CA 1
ATOM 2266 C C . THR A 1 293 ? -6.793 10.808 5.002 1.00 88.50 293 THR A C 1
ATOM 2268 O O . THR A 1 293 ? -5.891 10.780 4.176 1.00 88.50 293 THR A O 1
ATOM 2271 N N . PHE A 1 294 ? -7.263 9.718 5.583 1.00 90.81 294 PHE A N 1
ATOM 2272 C CA . PHE A 1 294 ? -6.815 8.373 5.269 1.00 90.81 294 PHE A CA 1
ATOM 2273 C C . PHE A 1 294 ? -8.023 7.547 4.860 1.00 90.81 294 PHE A C 1
ATOM 2275 O O . PHE A 1 294 ? -9.059 7.620 5.508 1.00 90.81 294 PHE A O 1
ATOM 2282 N N . VAL A 1 295 ? -7.915 6.789 3.780 1.00 91.00 295 VAL A N 1
ATOM 2283 C CA . VAL A 1 295 ? -9.000 5.957 3.267 1.00 91.00 295 VAL A CA 1
ATOM 2284 C C . VAL A 1 295 ? -8.587 4.503 3.404 1.00 91.00 295 VAL A C 1
ATOM 2286 O O . VAL A 1 295 ? -7.478 4.137 3.016 1.00 91.00 295 VAL A O 1
ATOM 2289 N N . VAL A 1 296 ? -9.471 3.677 3.955 1.00 92.81 296 VAL A N 1
ATOM 2290 C CA . VAL A 1 296 ? -9.276 2.228 4.037 1.00 92.81 296 VAL A CA 1
ATOM 2291 C C . VAL A 1 296 ? -10.420 1.545 3.314 1.00 92.81 296 VAL A C 1
ATOM 2293 O O . VAL A 1 296 ? -11.583 1.699 3.684 1.00 92.81 296 VAL A O 1
ATOM 2296 N N . GLU A 1 297 ? -10.088 0.758 2.300 1.00 92.69 297 GLU A N 1
ATOM 2297 C CA . GLU A 1 297 ? -11.021 -0.167 1.667 1.00 92.69 297 GLU A CA 1
ATOM 2298 C C . GLU A 1 297 ? -10.624 -1.600 2.028 1.00 92.69 297 GLU A C 1
ATOM 2300 O O . GLU A 1 297 ? -9.482 -2.021 1.841 1.00 92.69 297 GLU A O 1
ATOM 2305 N N . ALA A 1 298 ? -11.560 -2.357 2.595 1.00 93.44 298 ALA A N 1
ATOM 2306 C CA . ALA A 1 298 ? -11.291 -3.693 3.107 1.00 93.44 298 ALA A CA 1
ATOM 2307 C C . ALA A 1 298 ? -11.838 -4.765 2.159 1.00 93.44 298 ALA A C 1
ATOM 2309 O O . ALA A 1 298 ? -13.034 -4.792 1.871 1.00 93.44 298 ALA A O 1
ATOM 2310 N N . PHE A 1 299 ? -10.985 -5.698 1.740 1.00 94.19 299 PHE A N 1
ATOM 2311 C CA . PHE A 1 299 ? -11.349 -6.829 0.890 1.00 94.19 299 PHE A CA 1
ATOM 2312 C C . PHE A 1 299 ? -11.075 -8.145 1.603 1.00 94.19 299 PHE A C 1
ATOM 2314 O O . PHE A 1 299 ? -9.939 -8.443 1.966 1.00 94.19 299 PHE A O 1
ATOM 2321 N N . GLN A 1 300 ? -12.103 -8.966 1.777 1.00 95.00 300 GLN A N 1
ATOM 2322 C CA . GLN A 1 300 ? -11.940 -10.321 2.280 1.00 95.00 300 GLN A CA 1
ATOM 2323 C C . GLN A 1 300 ? -11.669 -11.274 1.115 1.00 95.00 300 GLN A C 1
ATOM 2325 O O . GLN A 1 300 ? -12.472 -11.372 0.191 1.00 95.00 300 GLN A O 1
ATOM 2330 N N . VAL A 1 301 ? -10.545 -11.983 1.178 1.00 94.62 301 VAL A N 1
ATOM 2331 C CA . VAL A 1 301 ? -10.208 -13.102 0.297 1.00 94.62 301 VAL A CA 1
ATOM 2332 C C . VAL A 1 301 ? -10.820 -14.363 0.907 1.00 94.62 301 VAL A C 1
ATOM 2334 O O . VAL A 1 301 ? -10.316 -14.874 1.909 1.00 94.62 301 VAL A O 1
ATOM 2337 N N . CYS A 1 302 ? -11.924 -14.849 0.342 1.00 92.88 302 CYS A N 1
ATOM 2338 C CA . CYS A 1 302 ? -12.707 -15.964 0.892 1.00 92.88 302 CYS A CA 1
ATOM 2339 C C . CYS A 1 302 ? -12.140 -17.352 0.555 1.00 92.88 302 CYS A C 1
ATOM 2341 O O . CYS A 1 302 ? -12.462 -18.325 1.233 1.00 92.88 302 CYS A O 1
ATOM 2343 N N . ASN A 1 303 ? -11.287 -17.445 -0.470 1.00 92.00 303 ASN A N 1
ATOM 2344 C CA . ASN A 1 303 ? -10.616 -18.684 -0.869 1.00 92.00 303 ASN A CA 1
ATOM 2345 C C . ASN A 1 303 ? -9.101 -18.468 -1.078 1.00 92.00 303 ASN A C 1
ATOM 2347 O O . ASN A 1 303 ? -8.606 -18.532 -2.207 1.00 92.00 303 ASN A O 1
ATOM 2351 N N . PRO A 1 304 ? -8.356 -18.143 -0.005 1.00 92.31 304 PRO A N 1
ATOM 2352 C CA . PRO A 1 304 ? -6.944 -17.781 -0.094 1.00 92.31 304 PRO A CA 1
ATOM 2353 C C . PRO A 1 304 ? -6.054 -18.946 -0.551 1.00 92.31 304 PRO A C 1
ATOM 2355 O O . PRO A 1 304 ? -5.075 -18.713 -1.254 1.00 92.31 304 PRO A O 1
ATOM 2358 N N . GLU A 1 305 ? -6.403 -20.191 -0.214 1.00 91.75 305 GLU A N 1
ATOM 2359 C CA . GLU A 1 305 ? -5.617 -21.370 -0.603 1.00 91.75 305 GLU A CA 1
ATOM 2360 C C . GLU A 1 305 ? -5.697 -21.655 -2.106 1.00 91.75 305 GLU A C 1
ATOM 2362 O O . GLU A 1 305 ? -4.670 -21.915 -2.726 1.00 91.75 305 GLU A O 1
ATOM 2367 N N . ALA A 1 306 ? -6.870 -21.505 -2.732 1.00 90.75 306 ALA A N 1
ATOM 2368 C CA . ALA A 1 306 ? -6.976 -21.644 -4.186 1.00 90.75 306 ALA A CA 1
ATOM 2369 C C . ALA A 1 306 ? -6.131 -20.590 -4.920 1.00 90.75 306 ALA A C 1
ATOM 2371 O O . ALA A 1 306 ? -5.412 -20.923 -5.862 1.00 90.75 306 ALA A O 1
ATOM 2372 N N . ALA A 1 307 ? -6.163 -19.336 -4.450 1.00 90.19 307 ALA A N 1
ATOM 2373 C CA . ALA A 1 307 ? -5.310 -18.276 -4.985 1.00 90.19 307 ALA A CA 1
ATOM 2374 C C . ALA A 1 307 ? -3.821 -18.607 -4.821 1.00 90.19 307 ALA A C 1
ATOM 2376 O O . ALA A 1 307 ? -3.047 -18.461 -5.765 1.00 90.19 307 ALA A O 1
ATOM 2377 N N . ARG A 1 308 ? -3.423 -19.096 -3.641 1.00 91.69 308 ARG A N 1
ATOM 2378 C CA . ARG A 1 308 ? -2.050 -19.516 -3.342 1.00 91.69 308 ARG A CA 1
ATOM 2379 C C . ARG A 1 308 ? -1.576 -20.620 -4.280 1.00 91.69 308 ARG A C 1
ATOM 2381 O O . ARG A 1 308 ? -0.509 -20.486 -4.874 1.00 91.69 308 ARG A O 1
ATOM 2388 N N . GLU A 1 309 ? -2.352 -21.689 -4.429 1.00 90.56 309 GLU A N 1
ATOM 2389 C CA . GLU A 1 309 ? -2.031 -22.805 -5.324 1.00 90.56 309 GLU A CA 1
ATOM 2390 C C . GLU A 1 309 ? -1.893 -22.332 -6.778 1.00 90.56 309 GLU A C 1
ATOM 2392 O O . GLU A 1 309 ? -0.893 -22.625 -7.435 1.00 90.56 309 GLU A O 1
ATOM 2397 N N . ALA A 1 310 ? -2.840 -21.523 -7.261 1.00 87.44 310 ALA A N 1
ATOM 2398 C CA . ALA A 1 310 ? -2.841 -20.996 -8.626 1.00 87.44 310 ALA A CA 1
ATOM 2399 C C . ALA A 1 310 ? -1.704 -19.995 -8.915 1.00 87.44 310 ALA A C 1
ATOM 2401 O O . ALA A 1 310 ? -1.357 -19.777 -10.079 1.00 87.44 310 ALA A O 1
ATOM 2402 N N . LEU A 1 311 ? -1.114 -19.397 -7.877 1.00 86.31 311 LEU A N 1
ATOM 2403 C CA . LEU A 1 311 ? 0.054 -18.512 -7.958 1.00 86.31 311 LEU A CA 1
ATOM 2404 C C . LEU A 1 311 ? 1.393 -19.255 -7.775 1.00 86.31 311 LEU A C 1
ATOM 2406 O O . LEU A 1 311 ? 2.436 -18.622 -7.620 1.00 86.31 311 LEU A O 1
ATOM 2410 N N . GLY A 1 312 ? 1.381 -20.592 -7.819 1.00 83.31 312 GLY A N 1
ATOM 2411 C CA . GLY A 1 312 ? 2.584 -21.428 -7.752 1.00 83.31 312 GLY A CA 1
ATOM 2412 C C . GLY A 1 312 ? 2.924 -21.955 -6.355 1.00 83.31 312 GLY A C 1
ATOM 2413 O O . GLY A 1 312 ? 3.971 -22.578 -6.182 1.00 83.31 312 GLY A O 1
ATOM 2414 N N . GLY A 1 313 ? 2.047 -21.747 -5.367 1.00 81.50 313 GLY A N 1
ATOM 2415 C CA . GLY A 1 313 ? 2.197 -22.263 -4.006 1.00 81.50 313 GLY A CA 1
ATOM 2416 C C . GLY A 1 313 ? 3.318 -21.607 -3.185 1.00 81.50 313 GLY A C 1
ATOM 2417 O O . GLY A 1 313 ? 3.913 -20.599 -3.564 1.00 81.50 313 GLY A O 1
ATOM 2418 N N . GLY A 1 314 ? 3.608 -22.193 -2.018 1.00 78.81 314 GLY A N 1
ATOM 2419 C CA . GLY A 1 314 ? 4.671 -21.753 -1.102 1.00 78.81 314 GLY A CA 1
ATOM 2420 C C . GLY A 1 314 ? 4.173 -21.002 0.139 1.00 78.81 314 GLY A C 1
ATOM 2421 O O . GLY A 1 314 ? 2.991 -20.692 0.268 1.00 78.81 314 GLY A O 1
ATOM 2422 N N . GLY A 1 315 ? 5.093 -20.729 1.071 1.00 77.62 315 GLY A N 1
ATOM 2423 C CA . GLY A 1 315 ? 4.806 -20.120 2.382 1.00 77.62 315 GLY A CA 1
ATOM 2424 C C . GLY A 1 315 ? 4.832 -18.586 2.431 1.00 77.62 315 GLY A C 1
ATOM 2425 O O . GLY A 1 315 ? 4.809 -18.025 3.520 1.00 77.62 315 GLY A O 1
ATOM 2426 N N . GLY A 1 316 ? 4.928 -17.915 1.279 1.00 82.75 316 GLY A N 1
ATOM 2427 C CA . GLY A 1 316 ? 4.945 -16.451 1.176 1.00 82.75 316 GLY A CA 1
ATOM 2428 C C . GLY A 1 316 ? 3.589 -15.796 1.456 1.00 82.75 316 GLY A C 1
ATOM 2429 O O . GLY A 1 316 ? 2.566 -16.483 1.548 1.00 82.75 316 GLY A O 1
ATOM 2430 N N . SER A 1 317 ? 3.543 -14.468 1.562 1.00 91.69 317 SER A N 1
ATOM 2431 C CA . SER A 1 317 ? 2.258 -13.754 1.635 1.00 91.69 317 SER A CA 1
ATOM 2432 C C . SER A 1 317 ? 1.500 -13.847 0.306 1.00 91.69 317 SER A C 1
ATOM 2434 O O . SER A 1 317 ? 2.098 -14.034 -0.755 1.00 91.69 317 SER A O 1
ATOM 2436 N N . LEU A 1 318 ? 0.173 -13.721 0.332 1.00 92.06 318 LEU A N 1
ATOM 2437 C CA . LEU A 1 318 ? -0.626 -13.723 -0.898 1.00 92.06 318 LEU A CA 1
ATOM 2438 C C . LEU A 1 318 ? -0.265 -12.545 -1.806 1.00 92.06 318 LEU A C 1
ATOM 2440 O O . LEU A 1 318 ? -0.230 -12.700 -3.021 1.00 92.06 318 LEU A O 1
ATOM 2444 N N . SER A 1 319 ? 0.053 -11.390 -1.228 1.00 90.75 319 SER A N 1
ATOM 2445 C CA . SER A 1 319 ? 0.480 -10.191 -1.951 1.00 90.75 319 SER A CA 1
ATOM 2446 C C . SER A 1 319 ? 1.816 -10.404 -2.662 1.00 90.75 319 SER A C 1
ATOM 2448 O O . SER A 1 319 ? 2.003 -9.969 -3.800 1.00 90.75 319 SER A O 1
ATOM 2450 N N . GLU A 1 320 ? 2.738 -11.123 -2.021 1.00 91.75 320 GLU A N 1
ATOM 2451 C CA . GLU A 1 320 ? 4.012 -11.521 -2.612 1.00 91.75 320 GLU A CA 1
ATOM 2452 C C . GLU A 1 320 ? 3.792 -12.485 -3.785 1.00 91.75 320 GLU A C 1
ATOM 2454 O O . GLU A 1 320 ? 4.271 -12.233 -4.891 1.00 91.75 320 GLU A O 1
ATOM 2459 N N . LEU A 1 321 ? 2.978 -13.527 -3.590 1.00 88.12 321 LEU A N 1
ATOM 2460 C CA . LEU A 1 321 ? 2.617 -14.484 -4.640 1.00 88.12 321 LEU A CA 1
ATOM 2461 C C . LEU A 1 321 ? 1.886 -13.826 -5.819 1.00 88.12 321 LEU A C 1
ATOM 2463 O O . LEU A 1 321 ? 2.206 -14.098 -6.974 1.00 88.12 321 LEU A O 1
ATOM 2467 N N . ALA A 1 322 ? 0.949 -12.916 -5.549 1.00 86.12 322 ALA A N 1
ATOM 2468 C CA . ALA A 1 322 ? 0.213 -12.172 -6.570 1.00 86.12 322 ALA A CA 1
ATOM 2469 C C . ALA A 1 322 ? 1.146 -11.314 -7.434 1.00 86.12 322 ALA A C 1
ATOM 2471 O O . ALA A 1 322 ? 0.917 -11.147 -8.631 1.00 86.12 322 ALA A O 1
ATOM 2472 N N . THR A 1 323 ? 2.234 -10.826 -6.838 1.00 80.38 323 THR A N 1
ATOM 2473 C CA . THR A 1 323 ? 3.272 -10.074 -7.544 1.00 80.38 323 THR A CA 1
ATOM 2474 C C . THR A 1 323 ? 4.179 -11.007 -8.368 1.00 80.38 323 THR A C 1
ATOM 2476 O O . THR A 1 323 ? 4.601 -10.637 -9.461 1.00 80.38 323 THR A O 1
ATOM 2479 N N . ARG A 1 324 ? 4.403 -12.264 -7.938 1.00 76.81 324 ARG A N 1
ATOM 2480 C CA . ARG A 1 324 ? 5.135 -13.283 -8.726 1.00 76.81 324 ARG A CA 1
ATOM 2481 C C . ARG A 1 324 ? 4.402 -13.727 -9.990 1.00 76.81 324 ARG A C 1
ATOM 2483 O O . ARG A 1 324 ? 5.063 -14.102 -10.950 1.00 76.81 324 ARG A O 1
ATOM 2490 N N . GLY A 1 325 ? 3.068 -13.691 -10.016 1.00 58.06 325 GLY A N 1
ATOM 2491 C CA . GLY A 1 325 ? 2.230 -14.241 -11.097 1.00 58.06 325 GLY A CA 1
ATOM 2492 C C . GLY A 1 325 ? 2.466 -13.688 -12.515 1.00 58.06 325 GLY A C 1
ATOM 2493 O O . GLY A 1 325 ? 1.780 -14.106 -13.440 1.00 58.06 325 GLY A O 1
ATOM 2494 N N . LEU A 1 326 ? 3.421 -12.769 -12.701 1.00 49.91 326 LEU A N 1
ATOM 2495 C CA . LEU A 1 326 ? 3.854 -12.209 -13.984 1.00 49.91 326 LEU A CA 1
ATOM 2496 C C . LEU A 1 326 ? 5.292 -12.593 -14.386 1.00 49.91 326 LEU A C 1
ATOM 2498 O O . LEU A 1 326 ? 5.735 -12.179 -15.458 1.00 49.91 326 LEU A O 1
ATOM 2502 N N . SER A 1 327 ? 6.061 -13.308 -13.557 1.00 41.19 327 SER A N 1
ATOM 2503 C CA . SER A 1 327 ? 7.422 -13.757 -13.907 1.00 41.19 327 SER A CA 1
ATOM 2504 C C . SER A 1 327 ? 7.456 -15.112 -14.621 1.00 41.19 327 SER A C 1
ATOM 2506 O O . SER A 1 327 ? 8.482 -15.457 -15.203 1.00 41.19 327 SER A O 1
ATOM 2508 N N . ALA A 1 328 ? 6.340 -15.843 -14.624 1.00 31.95 328 ALA A N 1
ATOM 2509 C CA . ALA A 1 328 ? 6.182 -17.128 -15.293 1.00 31.95 328 ALA A CA 1
ATOM 2510 C C . ALA A 1 328 ? 5.273 -16.994 -16.525 1.00 31.95 328 ALA A C 1
ATOM 2512 O O . ALA A 1 328 ? 4.147 -17.466 -16.491 1.00 31.95 328 ALA A O 1
ATOM 2513 N N . ASP A 1 329 ? 5.759 -16.307 -17.561 1.00 33.22 329 ASP A N 1
ATOM 2514 C CA . ASP A 1 329 ? 5.326 -16.433 -18.965 1.00 33.22 329 ASP A CA 1
ATOM 2515 C C . ASP A 1 329 ? 6.486 -16.000 -19.881 1.00 33.22 329 ASP A C 1
ATOM 2517 O O . ASP A 1 329 ? 6.976 -14.851 -19.726 1.00 33.22 329 ASP A O 1
#

Radius of gyration: 24.6 Å; Cα contacts (8 Å, |Δi|>4): 468; chains: 1; bounding box: 47×53×74 Å

Mean predicted aligned error: 16.33 Å

Secondary structure (DSSP, 8-state):
------TT---TTSPPP-TTS-HHHHHHHHHHHHTTSPTT-HHHHHHHHHHHHSGGGGGGG--SSHHHHHHHHHHHHHH--SS-S--SSS--PPPHHHHHHHHHHHHHS----HHHHHHHHHHHHHHSHHHHHHHHHHHHHHTT--EEEPPPEEE-TT-HHHHHHHHT---SSTT-EEEEEEEETTTEEEEEEE-TTS-EEEE--BTTTB-HHHHTTS---BSSPPPHHHHHHHHHH-TT-PPPHHHHHHHHHHHHHHHTS-HHHHHHHHTTSTT---HHHHHHHHT--S---EEEEEEEES-HHHHHHHTT--SS-HHHHHHHTTS--

Nearest PDB structures (foldseek):
  1yem-assembly1_A  TM=3.548E-01  e=3.167E+00  Pyrococcus furiosus DSM 3638

pLDDT: mean 70.61, std 23.07, range [20.92, 97.94]

Sequence (329 aa):
MLFIAEDKATYPGGQIPNLEDDEKAYGEIAERIETLLPKGFEGDALGQLVTWSATRFGDAKRFDTWVDAVKAATDYARKGFAGGPDQRQRDQALDGAVLTKLDTALASTGRTDDKQVTLRDKSRRWANCGLAAYQIREQLKAKGGELVGKPAETFGAGEGDDLRKALLATPASAKTVLLLDCQFPQVHNFVIEVHHDGTRYLAQGYQGAYFAHWWLGLDDSYAGTAGADILALRDRYGRGRPISPEDWASLVDSLVTTISSTWPQVAEQWRTLPFNPDRQEVDGIKGRSGSPTFVVEAFQVCNPEAAREALGGGGGSLSELATRGLSAD

Solvent-accessible surface area (backbone atoms only — not comparable to full-atom values): 18241 Å² total; per-residue (Å²): 139,78,84,87,80,72,95,70,76,65,48,88,87,19,52,62,70,53,39,87,83,31,69,65,61,39,52,58,46,48,67,62,47,55,82,74,43,62,92,92,44,51,68,59,27,50,53,45,48,38,58,61,19,38,85,84,68,60,89,84,65,64,35,74,38,67,69,56,43,52,50,50,27,47,54,47,57,72,70,49,78,94,75,79,96,73,82,83,78,74,81,67,76,79,53,74,66,61,52,50,50,49,52,49,48,59,60,66,70,49,80,69,52,68,64,56,56,50,49,49,52,51,46,54,46,22,15,33,16,59,50,27,45,52,45,34,52,52,39,31,42,77,33,54,12,48,70,51,72,50,80,70,45,77,31,40,64,84,34,37,69,59,48,47,52,63,72,68,56,60,31,96,39,84,63,25,35,27,36,37,44,35,34,34,77,99,75,53,26,33,27,38,41,26,32,44,89,66,50,32,34,54,47,42,15,38,66,90,48,31,24,27,51,30,38,30,54,75,50,86,58,52,61,72,82,84,50,74,67,58,50,52,38,33,60,62,40,14,48,39,35,67,40,48,73,68,59,47,51,54,50,51,55,50,56,37,49,36,23,64,36,54,43,58,55,32,30,62,53,46,58,78,41,93,70,60,64,54,70,70,54,34,58,57,41,41,72,56,80,85,76,44,45,39,34,43,31,42,30,37,24,62,30,45,63,51,18,37,54,67,44,73,50,79,93,63,40,68,62,40,34,34,63,48,62,72,74,81,121

Foldseek 3Di:
DDDPPPQPPQDPPQADAQCVVCVPVLVVVLVVCVVVADPPCSVQLSVVLNVRNPPPPPPPRGHRGPVRSSVVSRVVSLVDDPDDDDPPVNPDDDDVVVVVVVVVVVVVVDPPPVVNVLVVVLQVCFQAFLSLLVLLVVLLVVLPQDKDKDDKDKAAAPCLVVLLVLLQDADPDQQKKKWKFKDFPPAGTWIWIAGNVRWIATFGHHHQFGGSCCLLQVDVDTNPDDDPVLVVLSVQHGVLHTHDPVNSVVQSVLVSVLRNDQQLVNLVSVCVHNRNDDPVSSVVSNPDDDGTMMMIMMMMRNRLVSSQVSLVHDDGDSSNSSSSSSVPD

Organism: NCBI:txid356851